Protein AF-0000000086679855 (afdb_homodimer)

pLDDT: mean 96.55, std 3.82, range [76.5, 98.94]

Nearest PDB structures (foldseek):
  2q1z-assembly2_D  TM=8.235E-01  e=5.868E-05  Cereibacter sphaeroides 2.4.1
  3o14-assembly2_B  TM=8.018E-01  e=1.604E-03  Marinobacter nauticus VT8
  2qdr-assembly1_A  TM=7.291E-01  e=5.009E-03  Nostoc punctiforme PCC 73102
  1tq5-assembly1_A  TM=7.153E-01  e=5.583E-03  Escherichia coli
  4oi1-assembly1_A  TM=5.815E-01  e=3.075E-03  Caenorhabditis elegans

Secondary structure (DSSP, 8-state):
--EEE-GGG--EEEETTEEEEE-SSGGGT-SSEEEEEEEE-TT------EEESS-EEEEEEES-EEETTEEE-TT-EEEEPTTS-B-EE--SSS-EEEEEEEETT--EEETTS-EEES-GGG-/--EEE-GGG--EEEETTEEEEE-SSGGGT-SSEEEEEEEE-TT------EEESS-EEEEEEES-EEETTEEE-TT-EEEEPTTS-B-EE--SSS-EEEEEEEETT--EEETTS-EEES-GGG-

Foldseek 3Di:
DAFDDDPVRFDWDDDVQKIKGADDAPVGGDQWKGKIKMKGAAFFDWDWKKFKQWKKKKAWQAAWKDWLRDIDGHGDMDIDGGPRITTMGHPHGGITMIMMMTTHQMWMATPVGDTPGDDPSRD/DAFDDDPVNFDWDDDVQKIKGADDAPVGGDQWKGKIKMKGAAFFDWDWKKFKQWKKKKAWQAAWKDWLRDIDGHGDMDIDGGPRITTMGGPHGGITMIMMMITHQMWMATPVGDTPGDDPSRD

InterPro domains:
  IPR011051 RmlC-like cupin domain superfamily [SSF51182] (4-107)
  IPR013096 Cupin 2, conserved barrel [PF07883] (42-100)
  IPR014710 RmlC-like jelly roll fold [G3DSA:2.60.120.10] (1-122)

Radius of gyration: 17.12 Å; Cα contacts (8 Å, |Δi|>4): 737; chains: 2; bounding box: 34×50×40 Å

Structure (mmCIF, N/CA/C/O backbone):
data_AF-0000000086679855-model_v1
#
loop_
_entity.id
_entity.type
_entity.pdbx_description
1 polymer 'Cupin type-2 domain-containing protein'
#
loop_
_atom_site.group_PDB
_atom_site.id
_atom_site.type_symbol
_atom_site.label_atom_id
_atom_site.label_alt_id
_atom_site.label_comp_id
_atom_site.label_asym_id
_atom_site.label_entity_id
_atom_site.label_seq_id
_atom_site.pdbx_PDB_ins_code
_atom_site.Cartn_x
_atom_site.Cartn_y
_atom_site.Cartn_z
_atom_site.occupancy
_atom_site.B_iso_or_equiv
_atom_site.auth_seq_id
_atom_site.auth_comp_id
_atom_site.auth_asym_id
_atom_site.auth_atom_id
_atom_site.pdbx_PDB_model_num
ATOM 1 N N . MET A 1 1 ? -2.322 17.172 -10.898 1 81.31 1 MET A N 1
ATOM 2 C CA . MET A 1 1 ? -3.584 17.234 -10.164 1 81.31 1 MET A CA 1
ATOM 3 C C . MET A 1 1 ? -3.809 15.961 -9.359 1 81.31 1 MET A C 1
ATOM 5 O O . MET A 1 1 ? -3.42 14.867 -9.789 1 81.31 1 MET A O 1
ATOM 9 N N . LYS A 1 2 ? -4.438 16.141 -8.195 1 94.25 2 LYS A N 1
ATOM 10 C CA . LYS A 1 2 ? -4.754 14.984 -7.352 1 94.25 2 LYS A CA 1
ATOM 11 C C . LYS A 1 2 ? -5.719 14.031 -8.055 1 94.25 2 LYS A C 1
ATOM 13 O O . LYS A 1 2 ? -6.539 14.461 -8.867 1 94.25 2 LYS A O 1
ATOM 18 N N . THR A 1 3 ? -5.602 12.836 -7.797 1 96.94 3 THR A N 1
ATOM 19 C CA . THR A 1 3 ? -6.535 11.828 -8.273 1 96.94 3 THR A CA 1
ATOM 20 C C . THR A 1 3 ? -7.199 11.102 -7.109 1 96.94 3 THR A C 1
ATOM 22 O O . THR A 1 3 ? -6.52 10.656 -6.18 1 96.94 3 THR A O 1
ATOM 25 N N . ILE A 1 4 ? -8.469 11.055 -7.066 1 98.25 4 ILE A N 1
ATOM 26 C CA . ILE A 1 4 ? -9.25 10.289 -6.094 1 98.25 4 ILE A CA 1
ATOM 27 C C . ILE A 1 4 ? -9.938 9.117 -6.789 1 98.25 4 ILE A C 1
ATOM 29 O O . ILE A 1 4 ? -10.641 9.305 -7.785 1 98.25 4 ILE A O 1
ATOM 33 N N . LEU A 1 5 ? -9.68 7.969 -6.352 1 98.31 5 LEU A N 1
ATOM 34 C CA . LEU A 1 5 ? -10.438 6.789 -6.758 1 98.31 5 LEU A CA 1
ATOM 35 C C . LEU A 1 5 ? -11.406 6.363 -5.66 1 98.31 5 LEU A C 1
ATOM 37 O O . LEU A 1 5 ? -10.992 5.898 -4.598 1 98.31 5 LEU A O 1
ATOM 41 N N . ARG A 1 6 ? -12.695 6.484 -5.914 1 98.5 6 ARG A N 1
ATOM 42 C CA . ARG A 1 6 ? -13.703 6.059 -4.945 1 98.5 6 ARG A CA 1
ATOM 43 C C . ARG A 1 6 ? -13.875 4.543 -4.965 1 98.5 6 ARG A C 1
ATOM 45 O O . ARG A 1 6 ? -13.82 3.916 -6.023 1 98.5 6 ARG A O 1
ATOM 52 N N . ALA A 1 7 ? -14.156 4.004 -3.826 1 98.19 7 ALA A N 1
ATOM 53 C CA . ALA A 1 7 ? -14.281 2.559 -3.656 1 98.19 7 ALA A CA 1
ATOM 54 C C . ALA A 1 7 ? -15.227 1.962 -4.691 1 98.19 7 ALA A C 1
ATOM 56 O O . ALA A 1 7 ? -14.93 0.93 -5.297 1 98.19 7 ALA A O 1
ATOM 57 N N . ALA A 1 8 ? -16.25 2.605 -4.945 1 97.81 8 ALA A N 1
ATOM 58 C CA . ALA A 1 8 ? -17.312 2.10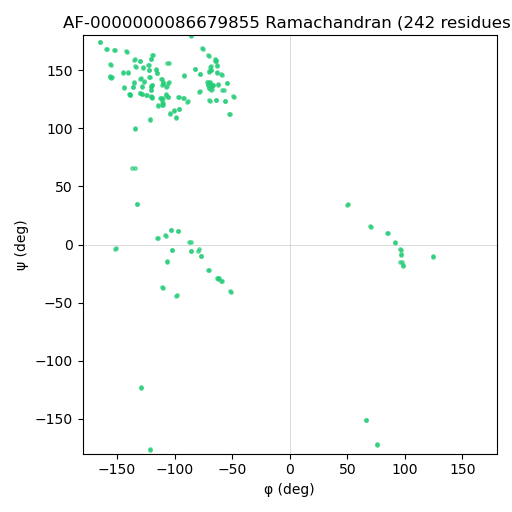4 -5.824 1 97.81 8 ALA A CA 1
ATOM 59 C C . ALA A 1 8 ? -16.844 2.078 -7.277 1 97.81 8 ALA A C 1
ATOM 61 O O . ALA A 1 8 ? -17.391 1.348 -8.102 1 97.81 8 ALA A O 1
ATOM 62 N N . ASP A 1 9 ? -15.805 2.879 -7.637 1 97.69 9 ASP A N 1
ATOM 63 C CA . ASP A 1 9 ? -15.359 3.039 -9.016 1 97.69 9 ASP A CA 1
ATOM 64 C C . ASP A 1 9 ? -14.094 2.221 -9.281 1 97.69 9 ASP A C 1
ATOM 66 O O . ASP A 1 9 ? -13.602 2.186 -10.414 1 97.69 9 ASP A O 1
ATOM 70 N N . ALA A 1 10 ? -13.57 1.603 -8.211 1 97.75 10 ALA A N 1
ATOM 71 C CA . ALA A 1 10 ? -12.344 0.831 -8.383 1 97.75 10 ALA A CA 1
ATOM 72 C C . ALA A 1 10 ? -12.562 -0.356 -9.312 1 97.75 10 ALA A C 1
ATOM 74 O O . ALA A 1 10 ? -13.445 -1.187 -9.07 1 97.75 10 ALA A O 1
ATOM 75 N N . PRO A 1 11 ? -11.781 -0.438 -10.359 1 98.5 11 PRO A N 1
ATOM 76 C CA . PRO A 1 11 ? -11.969 -1.567 -11.273 1 98.5 11 PRO A CA 1
ATOM 77 C C . PRO A 1 11 ? -11.578 -2.904 -10.648 1 98.5 11 PRO A C 1
ATOM 79 O O . PRO A 1 11 ? -10.664 -2.963 -9.828 1 98.5 11 PRO A O 1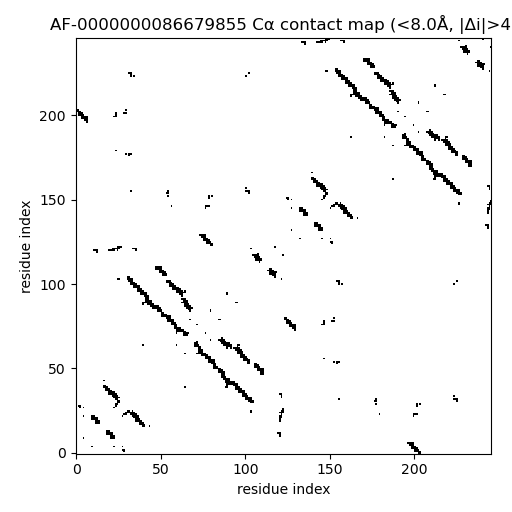
ATOM 82 N N . ARG A 1 12 ? -12.281 -3.963 -11.117 1 98.5 12 ARG A N 1
ATOM 83 C CA . ARG A 1 12 ? -12.031 -5.309 -10.617 1 98.5 12 ARG A CA 1
ATOM 84 C C . ARG A 1 12 ? -11.602 -6.242 -11.742 1 98.5 12 ARG A C 1
ATOM 86 O O . ARG A 1 12 ? -12.164 -6.195 -12.836 1 98.5 12 ARG A O 1
ATOM 93 N N . PHE A 1 13 ? -10.586 -6.965 -11.477 1 97.88 13 PHE A N 1
ATOM 94 C CA . PHE A 1 13 ? -10.07 -8 -12.359 1 97.88 13 PHE A CA 1
ATOM 95 C C . PHE A 1 13 ? -10.047 -9.352 -11.656 1 97.88 13 PHE A C 1
ATOM 97 O O . PHE A 1 13 ? -9.781 -9.43 -10.461 1 97.88 13 PHE A O 1
ATOM 104 N N . GLU A 1 14 ? -10.336 -10.398 -12.461 1 96.44 14 GLU A N 1
ATOM 105 C CA . GLU A 1 14 ? -10.461 -11.688 -11.781 1 96.44 14 GLU A CA 1
ATOM 106 C C . GLU A 1 14 ? -9.75 -12.789 -12.562 1 96.44 14 GLU A C 1
ATOM 108 O O . GLU A 1 14 ? -9.797 -12.828 -13.789 1 96.44 14 GLU A O 1
ATOM 113 N N . ILE A 1 15 ? -9.039 -13.586 -11.883 1 93.31 15 ILE A N 1
ATOM 114 C CA . ILE A 1 15 ? -8.633 -14.922 -12.312 1 93.31 15 ILE A CA 1
ATOM 115 C C . ILE A 1 15 ? -9.18 -15.969 -11.344 1 93.31 15 ILE A C 1
ATOM 117 O O . ILE A 1 15 ? -9.695 -15.625 -10.273 1 93.31 15 ILE A O 1
ATOM 121 N N . PRO A 1 16 ? -9.219 -17.172 -11.68 1 94.31 16 PRO A N 1
ATOM 122 C CA . PRO A 1 16 ? -9.781 -18.156 -10.758 1 94.31 16 PRO A CA 1
ATOM 123 C C . PRO A 1 16 ? -9.156 -18.094 -9.359 1 94.31 16 PRO A C 1
ATOM 125 O O . PRO A 1 16 ? -7.941 -18.234 -9.219 1 94.31 16 PRO A O 1
ATOM 128 N N . GLY A 1 17 ? -9.914 -17.688 -8.383 1 96.88 17 GLY A N 1
ATOM 129 C CA . GLY A 1 17 ? -9.539 -17.75 -6.98 1 96.88 17 GLY A CA 1
ATOM 130 C C . GLY A 1 17 ? -8.977 -16.453 -6.449 1 96.88 17 GLY A C 1
ATOM 131 O O . GLY A 1 17 ? -8.711 -16.328 -5.25 1 96.88 17 GLY A O 1
ATOM 132 N N . VAL A 1 18 ? -8.758 -15.516 -7.391 1 97.69 18 VAL A N 1
ATOM 133 C CA . VAL A 1 18 ? -8.172 -14.258 -6.938 1 97.69 18 VAL A CA 1
ATOM 134 C C . VAL A 1 18 ? -8.859 -13.086 -7.641 1 97.69 18 VAL A C 1
ATOM 136 O O . VAL A 1 18 ? -9.031 -13.094 -8.859 1 97.69 18 VAL A O 1
ATOM 139 N N . THR A 1 19 ? -9.273 -12.164 -6.891 1 98.38 19 THR A N 1
ATOM 140 C CA . THR A 1 19 ? -9.781 -10.891 -7.395 1 98.38 19 THR A CA 1
ATOM 141 C C . THR A 1 19 ? -8.773 -9.773 -7.129 1 98.38 19 THR A C 1
ATOM 143 O O . THR A 1 19 ? -8.211 -9.68 -6.039 1 98.38 19 THR A O 1
ATOM 146 N N . PHE A 1 20 ? -8.555 -8.906 -8.172 1 98.38 20 PHE A N 1
ATOM 147 C CA . PHE A 1 20 ? -7.715 -7.719 -8.07 1 98.38 20 PHE A CA 1
ATOM 148 C C . PHE A 1 20 ? -8.555 -6.453 -8.125 1 98.38 20 PHE A C 1
ATOM 150 O O . PHE A 1 20 ? -9.32 -6.25 -9.07 1 98.38 20 PHE A O 1
ATOM 157 N N . ILE A 1 21 ? -8.469 -5.684 -7.078 1 98.75 21 ILE A N 1
ATOM 158 C CA . ILE A 1 21 ? -9.094 -4.367 -7.07 1 98.75 21 ILE A CA 1
ATOM 159 C C . ILE A 1 21 ? -8.055 -3.297 -7.387 1 98.75 21 ILE A C 1
ATOM 161 O O . ILE A 1 21 ? -7.176 -3.018 -6.566 1 98.75 21 ILE A O 1
ATOM 165 N N . GLY A 1 22 ? -8.156 -2.697 -8.578 1 98.62 22 GLY A N 1
ATOM 166 C CA . GLY A 1 22 ? -7.188 -1.707 -9.016 1 98.62 22 GLY A CA 1
ATOM 167 C C . GLY A 1 22 ? -7.262 -0.408 -8.242 1 98.62 22 GLY A C 1
ATOM 168 O O . GLY A 1 22 ? -8.352 0.082 -7.945 1 98.62 22 GLY A O 1
ATOM 169 N N . MET A 1 23 ? -6.105 0.137 -7.941 1 98.62 23 MET A N 1
ATOM 170 C CA . MET A 1 23 ? -5.98 1.407 -7.234 1 98.62 23 MET A CA 1
ATOM 171 C C . MET A 1 23 ? -5.031 2.35 -7.969 1 98.62 23 MET A C 1
ATOM 173 O O . MET A 1 23 ? -5.234 2.643 -9.148 1 98.62 23 MET A O 1
ATOM 177 N N . ALA A 1 24 ? -3.969 2.848 -7.328 1 98.69 24 ALA A N 1
ATOM 178 C CA . ALA A 1 24 ? -3.068 3.789 -7.992 1 98.69 24 ALA A CA 1
ATOM 179 C C . ALA A 1 24 ? -2.26 3.098 -9.086 1 98.69 24 ALA A C 1
ATOM 181 O O . ALA A 1 24 ? -1.708 2.016 -8.867 1 98.69 24 ALA A O 1
ATOM 182 N N . SER A 1 25 ? -2.15 3.662 -10.203 1 98.56 25 SER A N 1
ATOM 183 C CA . SER A 1 25 ? -1.424 3.219 -11.383 1 98.56 25 SER A CA 1
ATOM 184 C C . SER A 1 25 ? -1.243 4.359 -12.383 1 98.56 25 SER A C 1
ATOM 186 O O . SER A 1 25 ? -1.756 5.461 -12.172 1 98.56 25 SER A O 1
ATOM 188 N N . PRO A 1 26 ? -0.493 4.129 -13.461 1 97.75 26 PRO A N 1
ATOM 189 C CA . PRO A 1 26 ? -0.315 5.203 -14.438 1 97.75 26 PRO A CA 1
ATOM 190 C C . PRO A 1 26 ? -1.637 5.688 -15.031 1 97.75 26 PRO A C 1
ATOM 192 O O . PRO A 1 26 ? -1.807 6.887 -15.273 1 97.75 26 PRO A O 1
ATOM 195 N N . SER A 1 27 ? -2.648 4.832 -15.164 1 97.38 27 SER A N 1
ATOM 196 C CA . SER A 1 27 ? -3.941 5.254 -15.688 1 97.38 27 SER A CA 1
ATOM 197 C C . SER A 1 27 ? -4.828 5.824 -14.586 1 97.38 27 SER A C 1
ATOM 199 O O . SER A 1 27 ? -5.906 6.352 -14.859 1 97.38 27 SER A O 1
ATOM 201 N N . ARG A 1 28 ? -4.332 5.734 -13.336 1 97.69 28 ARG A N 1
ATOM 202 C CA . ARG A 1 28 ? -5.156 6.156 -12.211 1 97.69 28 ARG A CA 1
ATOM 203 C C . ARG A 1 28 ? -4.367 7.059 -11.266 1 97.69 28 ARG A C 1
ATOM 205 O O . ARG A 1 28 ? -4.391 6.863 -10.047 1 97.69 28 ARG A O 1
ATOM 212 N N . GLY A 1 29 ? -3.447 7.895 -11.812 1 97.62 29 GLY A N 1
ATOM 213 C CA . GLY A 1 29 ? -3.076 9.078 -11.055 1 97.62 29 GLY A CA 1
ATOM 214 C C . GLY A 1 29 ? -1.583 9.188 -10.812 1 97.62 29 GLY A C 1
ATOM 215 O O . GLY A 1 29 ? -1.1 10.219 -10.344 1 97.62 29 GLY A O 1
ATOM 216 N N . THR A 1 30 ? -0.797 8.078 -11.141 1 98.38 30 THR A N 1
ATOM 217 C CA . THR A 1 30 ? 0.628 8.195 -10.852 1 98.38 30 THR A CA 1
ATOM 218 C C . THR A 1 30 ? 1.438 7.254 -11.742 1 98.38 30 THR A C 1
ATOM 220 O O . THR A 1 30 ? 1.046 6.109 -11.961 1 98.38 30 THR A O 1
ATOM 223 N N . GLU A 1 31 ? 2.602 7.715 -12.125 1 97.88 31 GLU A N 1
ATOM 224 C CA . GLU A 1 31 ? 3.531 6.898 -12.906 1 97.88 31 GLU A CA 1
ATOM 225 C C . GLU A 1 31 ? 4.668 6.375 -12.031 1 97.88 31 GLU A C 1
ATOM 227 O O . GLU A 1 31 ? 5.68 5.891 -12.547 1 97.88 31 GLU A O 1
ATOM 232 N N . GLN A 1 32 ? 4.535 6.488 -10.742 1 98.62 32 GLN A N 1
ATOM 233 C CA . GLN A 1 32 ? 5.695 6.199 -9.906 1 98.62 32 GLN A CA 1
ATOM 234 C C . GLN A 1 32 ? 5.488 4.91 -9.117 1 98.62 32 GLN A C 1
ATOM 236 O O . GLN A 1 32 ? 6.43 4.137 -8.922 1 98.62 32 GLN A O 1
ATOM 241 N N . VAL A 1 33 ? 4.25 4.676 -8.664 1 98.62 33 VAL A N 1
ATOM 242 C CA . VAL A 1 33 ? 3.969 3.52 -7.816 1 98.62 33 VAL A CA 1
ATOM 243 C C . VAL A 1 33 ? 2.59 2.957 -8.156 1 98.62 33 VAL A C 1
ATOM 245 O O . VAL A 1 33 ? 1.647 3.713 -8.406 1 98.62 33 VAL A O 1
ATOM 248 N N . CYS A 1 34 ? 2.463 1.685 -8.281 1 98.75 34 CYS A N 1
ATOM 249 C CA . CYS A 1 34 ? 1.186 1.004 -8.461 1 98.75 34 CYS A CA 1
ATOM 250 C C . CYS A 1 34 ? 0.752 0.307 -7.176 1 98.75 34 CYS A C 1
ATOM 252 O O . CYS A 1 34 ? 1.576 -0.288 -6.48 1 98.75 34 CYS A O 1
ATOM 254 N N . THR A 1 35 ? -0.522 0.377 -6.879 1 98.94 35 THR A N 1
ATOM 255 C CA . THR A 1 35 ? -1.113 -0.352 -5.762 1 98.94 35 THR A CA 1
ATOM 256 C C . THR A 1 35 ? -2.418 -1.022 -6.184 1 98.94 35 THR A C 1
ATOM 258 O O . THR A 1 35 ? -3.072 -0.58 -7.129 1 98.94 35 THR A O 1
ATOM 261 N N . TRP A 1 36 ? -2.74 -2.066 -5.512 1 98.88 36 TRP A N 1
ATOM 262 C CA . TRP A 1 36 ? -4.027 -2.74 -5.645 1 98.88 36 TRP A CA 1
ATOM 263 C C . TRP A 1 36 ? -4.32 -3.604 -4.422 1 98.88 36 TRP A C 1
ATOM 265 O O . TRP A 1 36 ? -3.457 -3.777 -3.559 1 98.88 36 TRP A O 1
ATOM 275 N N . LYS A 1 37 ? -5.52 -4.047 -4.344 1 98.88 37 LYS A N 1
ATOM 276 C CA . LYS A 1 37 ? -5.922 -5.023 -3.334 1 98.88 37 LYS A CA 1
ATOM 277 C C . LYS A 1 37 ? -6.227 -6.379 -3.969 1 98.88 37 LYS A C 1
ATOM 279 O O . LYS A 1 37 ? -6.84 -6.445 -5.035 1 98.88 37 LYS A O 1
ATOM 284 N N . ILE A 1 38 ? -5.805 -7.418 -3.33 1 98.69 38 ILE A N 1
ATOM 285 C CA . ILE A 1 38 ? -6.219 -8.742 -3.775 1 98.69 38 ILE A CA 1
ATOM 286 C C . ILE A 1 38 ? -7.16 -9.367 -2.744 1 98.69 38 ILE A C 1
ATOM 288 O O . ILE A 1 38 ? -7.004 -9.141 -1.541 1 98.69 38 ILE A O 1
ATOM 292 N N . VAL A 1 39 ? -8.086 -10.031 -3.18 1 98.81 39 VAL A N 1
ATOM 293 C CA . VAL A 1 39 ? -8.945 -10.938 -2.416 1 98.81 39 VAL A CA 1
ATOM 294 C C . VAL A 1 39 ? -8.727 -12.375 -2.885 1 98.81 39 VAL A C 1
ATOM 296 O O . VAL A 1 39 ? -8.938 -12.688 -4.059 1 98.81 39 VAL A O 1
ATOM 299 N N . VAL A 1 40 ? -8.305 -13.195 -1.979 1 98.69 40 VAL A N 1
ATOM 300 C CA . VAL A 1 40 ? -7.961 -14.578 -2.301 1 98.69 40 VAL A CA 1
ATOM 301 C C . VAL A 1 40 ? -8.977 -15.523 -1.667 1 98.69 40 VAL A C 1
ATOM 303 O O . VAL A 1 40 ? -9.172 -15.508 -0.449 1 98.69 40 VAL A O 1
ATOM 306 N N . ASP A 1 41 ? -9.602 -16.391 -2.436 1 98.69 41 ASP A N 1
ATOM 307 C CA . ASP A 1 41 ? -10.633 -17.297 -1.959 1 98.69 41 ASP A CA 1
ATOM 308 C C . ASP A 1 41 ? -10.078 -18.266 -0.918 1 98.69 41 ASP A C 1
ATOM 310 O O . ASP A 1 41 ? -8.891 -18.609 -0.947 1 98.69 41 ASP A O 1
ATOM 314 N N . ALA A 1 42 ? -10.977 -18.719 -0.098 1 98.62 42 ALA A N 1
ATOM 315 C CA . ALA A 1 42 ? -10.609 -19.75 0.862 1 98.62 42 ALA A CA 1
ATOM 316 C C . ALA A 1 42 ? -10.078 -21 0.152 1 98.62 42 ALA A C 1
ATOM 318 O O . ALA A 1 42 ? -10.602 -21.391 -0.892 1 98.62 42 ALA A O 1
ATOM 319 N N . ASN A 1 43 ? -8.953 -21.5 0.666 1 98.12 43 ASN A N 1
ATOM 320 C CA . ASN A 1 43 ? -8.375 -22.766 0.225 1 98.12 43 ASN A CA 1
ATOM 321 C C . ASN A 1 43 ? -7.805 -22.656 -1.186 1 98.12 43 ASN A C 1
ATOM 323 O O . ASN A 1 43 ? -7.625 -23.672 -1.865 1 98.12 43 ASN A O 1
ATOM 327 N N . HIS A 1 44 ? -7.637 -21.438 -1.616 1 97.81 44 HIS A N 1
ATOM 328 C CA . HIS A 1 44 ? -7.031 -21.25 -2.93 1 97.81 44 HIS A CA 1
ATOM 329 C C . HIS A 1 44 ? -5.609 -21.797 -2.965 1 97.81 44 HIS A C 1
ATOM 331 O O . HIS A 1 44 ? -4.832 -21.578 -2.031 1 97.81 44 HIS A O 1
ATOM 337 N N . GLN A 1 45 ? -5.242 -22.469 -4.051 1 94.81 45 GLN A N 1
ATOM 338 C CA . GLN A 1 45 ? -3.895 -22.969 -4.273 1 94.81 45 GLN A CA 1
ATOM 339 C C . GLN A 1 45 ? -3.164 -22.156 -5.328 1 94.81 45 GLN A C 1
ATOM 341 O O . GLN A 1 45 ? -3.795 -21.547 -6.203 1 94.81 45 GLN A O 1
ATOM 346 N N . SER A 1 46 ? -1.836 -22.25 -5.168 1 84.12 46 SER A N 1
ATOM 347 C CA . SER A 1 46 ? -1.002 -21.484 -6.086 1 84.12 46 SER A CA 1
ATOM 348 C C . SER A 1 46 ? -1.027 -22.078 -7.488 1 84.12 46 SER A C 1
ATOM 350 O O . SER A 1 46 ? -1.092 -23.297 -7.652 1 84.12 46 SER A O 1
ATOM 352 N N . GLY A 1 47 ? -1.073 -21.266 -8.516 1 77.88 47 GLY A N 1
ATOM 353 C CA . GLY A 1 47 ? -1.086 -21.844 -9.852 1 77.88 47 GLY A CA 1
ATOM 354 C C . GLY A 1 47 ? -0.462 -20.953 -10.898 1 77.88 47 GLY A C 1
ATOM 355 O O . GLY A 1 47 ? -0.294 -21.359 -12.055 1 77.88 47 GLY A O 1
ATOM 356 N N . ALA A 1 48 ? -0.04 -19.781 -10.523 1 83.12 48 ALA A N 1
ATOM 357 C CA . ALA A 1 48 ? 0.464 -18.844 -11.516 1 83.12 48 ALA A CA 1
ATOM 358 C C . ALA A 1 48 ? 1.739 -18.156 -11.023 1 83.12 48 ALA A C 1
ATOM 360 O O . ALA A 1 48 ? 1.805 -16.938 -10.953 1 83.12 48 ALA A O 1
ATOM 361 N N . ALA A 1 49 ? 2.758 -19.078 -10.891 1 91.75 49 ALA A N 1
ATOM 362 C CA . ALA A 1 49 ? 4.031 -18.531 -10.43 1 91.75 49 ALA A CA 1
ATOM 363 C C . ALA A 1 49 ? 4.641 -17.609 -11.484 1 91.75 49 ALA A C 1
ATOM 365 O O . ALA A 1 49 ? 4.578 -17.906 -12.68 1 91.75 49 ALA A O 1
ATOM 366 N N . HIS A 1 50 ? 5.172 -16.484 -11.102 1 96 50 HIS A N 1
ATOM 367 C CA . HIS A 1 50 ? 5.785 -15.5 -11.984 1 96 50 HIS A CA 1
ATOM 368 C C . HIS A 1 50 ? 6.852 -14.695 -11.258 1 96 50 HIS A C 1
ATOM 370 O O . HIS A 1 50 ? 7.008 -14.82 -10.039 1 96 50 HIS A O 1
ATOM 376 N N . THR A 1 51 ? 7.602 -13.992 -12.016 1 96.44 51 THR A N 1
ATOM 377 C CA . THR A 1 51 ? 8.578 -13.07 -11.461 1 96.44 51 THR A CA 1
ATOM 378 C C . THR A 1 51 ? 8.336 -11.648 -11.977 1 96.44 51 THR A C 1
ATOM 380 O O . THR A 1 51 ? 7.699 -11.469 -13.016 1 96.44 51 THR A O 1
ATOM 383 N N . LEU A 1 52 ? 8.742 -10.719 -11.242 1 97.38 52 LEU A N 1
ATOM 384 C CA . LEU A 1 52 ? 8.695 -9.312 -11.625 1 97.38 52 LEU A CA 1
ATOM 385 C C . LEU A 1 52 ? 10.102 -8.703 -11.633 1 97.38 52 LEU A C 1
ATOM 387 O O . LEU A 1 52 ? 10.992 -9.195 -10.945 1 97.38 52 LEU A O 1
ATOM 391 N N . ASP A 1 53 ? 10.281 -7.617 -12.328 1 97.5 53 ASP A N 1
ATOM 392 C CA . ASP A 1 53 ? 11.602 -7 -12.422 1 97.5 53 ASP A CA 1
ATOM 393 C C . ASP A 1 53 ? 11.75 -5.867 -11.414 1 97.5 53 ASP A C 1
ATOM 395 O O . ASP A 1 53 ? 12.688 -5.074 -11.492 1 97.5 53 ASP A O 1
ATOM 399 N N . ARG A 1 54 ? 10.836 -5.75 -10.492 1 98.19 54 ARG A N 1
ATOM 400 C CA . ARG A 1 54 ? 10.867 -4.824 -9.359 1 98.19 54 ARG A CA 1
ATOM 401 C C . ARG A 1 54 ? 10.484 -5.527 -8.07 1 98.19 54 ARG A C 1
ATOM 403 O O . ARG A 1 54 ? 9.867 -6.594 -8.094 1 98.19 54 ARG A O 1
ATOM 410 N N . ASP A 1 55 ? 10.883 -4.926 -6.977 1 98.69 55 ASP A N 1
ATOM 411 C CA . ASP A 1 55 ? 10.438 -5.434 -5.688 1 98.69 55 ASP A CA 1
ATOM 412 C C . ASP A 1 55 ? 8.93 -5.238 -5.512 1 98.69 55 ASP A C 1
ATOM 414 O O . ASP A 1 55 ? 8.398 -4.176 -5.832 1 98.69 55 ASP A O 1
ATOM 418 N N . GLU A 1 56 ? 8.273 -6.207 -5.004 1 98.69 56 GLU A N 1
ATOM 419 C CA . GLU A 1 56 ? 6.844 -6.117 -4.715 1 98.69 56 GLU A CA 1
ATOM 420 C C . GLU A 1 56 ? 6.566 -6.324 -3.23 1 98.69 56 GLU A C 1
ATOM 422 O O . GLU A 1 56 ? 7.145 -7.215 -2.604 1 98.69 56 GLU A O 1
ATOM 427 N N . VAL A 1 57 ? 5.715 -5.566 -2.65 1 98.94 57 VAL A N 1
ATOM 428 C CA . VAL A 1 57 ? 5.391 -5.602 -1.228 1 98.94 57 VAL A CA 1
ATOM 429 C C . VAL A 1 57 ? 3.959 -6.102 -1.038 1 98.94 57 VAL A C 1
ATOM 431 O O . VAL A 1 57 ? 3.025 -5.578 -1.649 1 98.94 57 VAL A O 1
ATOM 434 N N . PHE A 1 58 ? 3.742 -7.105 -0.255 1 98.94 58 PHE A N 1
ATOM 435 C CA . PHE A 1 58 ? 2.441 -7.609 0.165 1 98.94 58 PHE A CA 1
ATOM 436 C C . PHE A 1 58 ? 2.152 -7.23 1.611 1 98.94 58 PHE A C 1
ATOM 438 O O . PHE A 1 58 ? 2.959 -7.5 2.504 1 98.94 58 PHE A O 1
ATOM 445 N N . MET A 1 59 ? 1.028 -6.605 1.909 1 98.94 59 MET A N 1
ATOM 446 C CA . MET A 1 59 ? 0.58 -6.199 3.238 1 98.94 59 MET A CA 1
ATOM 447 C C . MET A 1 59 ? -0.761 -6.844 3.578 1 98.94 59 MET A C 1
ATOM 449 O O . MET A 1 59 ? -1.797 -6.453 3.039 1 98.94 59 MET A O 1
ATOM 453 N N . VAL A 1 60 ? -0.784 -7.785 4.449 1 98.94 60 VAL A N 1
ATOM 454 C CA . VAL A 1 60 ? -1.972 -8.602 4.68 1 98.94 60 VAL A CA 1
ATOM 455 C C . VAL A 1 60 ? -2.969 -7.832 5.543 1 98.94 60 VAL A C 1
ATOM 457 O O . VAL A 1 60 ? -2.6 -7.262 6.574 1 98.94 60 VAL A O 1
ATOM 460 N N . LEU A 1 61 ? -4.176 -7.812 5.117 1 98.81 61 LEU A N 1
ATOM 461 C CA . LEU A 1 61 ? -5.242 -7.109 5.824 1 98.81 61 LEU A CA 1
ATOM 462 C C . LEU A 1 61 ? -6.051 -8.078 6.684 1 98.81 61 LEU A C 1
ATOM 464 O O . LEU A 1 61 ? -6.406 -7.758 7.82 1 98.81 61 LEU A O 1
ATOM 468 N N . SER A 1 62 ? -6.352 -9.188 6.129 1 98.75 62 SER A N 1
ATOM 469 C CA . SER A 1 62 ? -7.176 -10.18 6.809 1 98.75 62 SER A CA 1
ATOM 470 C C . SER A 1 62 ? -6.918 -11.586 6.262 1 98.75 62 SER A C 1
ATOM 472 O O . SER A 1 62 ? -6.473 -11.742 5.125 1 98.75 62 SER A O 1
ATOM 474 N N . GLY A 1 63 ? -7.188 -12.625 7.086 1 98.69 63 GLY A N 1
ATOM 475 C CA . GLY A 1 63 ? -7.059 -14.016 6.672 1 98.69 63 GLY A CA 1
ATOM 476 C C . GLY A 1 63 ? -5.617 -14.484 6.609 1 98.69 63 GLY A C 1
ATOM 477 O O . GLY A 1 63 ? -4.719 -13.836 7.148 1 98.69 63 GLY A O 1
ATOM 478 N N . SER A 1 64 ? -5.5 -15.68 6.078 1 98.56 64 SER A N 1
ATOM 479 C CA . SER A 1 64 ? -4.191 -16.297 5.887 1 98.56 64 SER A CA 1
ATOM 480 C C . SER A 1 64 ? -3.801 -16.312 4.41 1 98.56 64 SER A C 1
ATOM 482 O O . SER A 1 64 ? -4.582 -16.75 3.562 1 98.56 64 SER A O 1
ATOM 484 N N . ILE A 1 65 ? -2.615 -15.836 4.137 1 98.44 65 ILE A N 1
ATOM 485 C CA . ILE A 1 65 ? -2.18 -15.781 2.744 1 98.44 65 ILE A CA 1
ATOM 486 C C . ILE A 1 65 ? -0.81 -16.438 2.607 1 98.44 65 ILE A C 1
ATOM 488 O O . ILE A 1 65 ? 0.103 -16.156 3.385 1 98.44 65 ILE A O 1
ATOM 492 N N . GLY A 1 66 ? -0.692 -17.328 1.685 1 98 66 GLY A N 1
ATOM 493 C CA . GLY A 1 66 ? 0.604 -17.828 1.255 1 98 66 GLY A CA 1
ATOM 494 C C . GLY A 1 66 ? 1.18 -17.047 0.078 1 98 66 GLY A C 1
ATOM 495 O O . GLY A 1 66 ? 0.513 -16.891 -0.945 1 98 66 GLY A O 1
ATOM 496 N N . VAL A 1 67 ? 2.402 -16.562 0.24 1 97.56 67 VAL A N 1
ATOM 497 C CA . VAL A 1 67 ? 3.098 -15.891 -0.849 1 97.56 67 VAL A CA 1
ATOM 498 C C . VAL A 1 67 ? 4.566 -16.312 -0.862 1 97.56 67 VAL A C 1
ATOM 500 O O . VAL A 1 67 ? 5.258 -16.203 0.155 1 97.56 67 VAL A O 1
ATOM 503 N N . ALA A 1 68 ? 5.07 -16.734 -2.006 1 95.06 68 ALA A N 1
ATOM 504 C CA . ALA A 1 68 ? 6.477 -17.078 -2.203 1 95.06 68 ALA A CA 1
ATOM 505 C C . ALA A 1 68 ? 6.969 -18.031 -1.119 1 95.06 68 ALA A C 1
ATOM 507 O O . ALA A 1 68 ? 8.055 -17.844 -0.566 1 95.06 68 ALA A O 1
ATOM 508 N N . GLY A 1 69 ? 6.078 -18.891 -0.688 1 93.56 69 GLY A N 1
ATOM 509 C CA . GLY A 1 69 ? 6.449 -19.953 0.238 1 93.56 69 GLY A CA 1
ATOM 510 C C . GLY A 1 69 ? 6.273 -19.562 1.693 1 93.56 69 GLY A C 1
ATOM 511 O O . GLY A 1 69 ? 6.621 -20.328 2.594 1 93.56 69 GLY A O 1
ATOM 512 N N . GLU A 1 70 ? 5.797 -18.391 2.002 1 97 70 GLU A N 1
ATOM 513 C CA . GLU A 1 70 ? 5.602 -17.891 3.359 1 97 70 GLU A CA 1
ATOM 514 C C . GLU A 1 70 ? 4.117 -17.781 3.697 1 97 70 GLU A C 1
ATOM 516 O O . GLU A 1 70 ? 3.324 -17.328 2.867 1 97 70 GLU A O 1
ATOM 521 N N . VAL A 1 71 ? 3.719 -18.156 4.863 1 98.12 71 VAL A N 1
ATOM 522 C CA . VAL A 1 71 ? 2.354 -17.938 5.336 1 98.12 71 VAL A CA 1
ATOM 523 C C . VAL A 1 71 ? 2.291 -16.688 6.195 1 98.12 71 VAL A C 1
ATOM 525 O O . VAL A 1 71 ? 3.059 -16.531 7.148 1 98.12 71 VAL A O 1
ATOM 528 N N . LEU A 1 72 ? 1.405 -15.836 5.844 1 98.5 72 LEU A N 1
ATOM 529 C CA . LEU A 1 72 ? 1.277 -14.531 6.484 1 98.5 72 LEU A CA 1
ATOM 530 C C . LEU A 1 72 ? -0.124 -14.344 7.055 1 98.5 72 LEU A C 1
ATOM 532 O O . LEU A 1 72 ? -1.091 -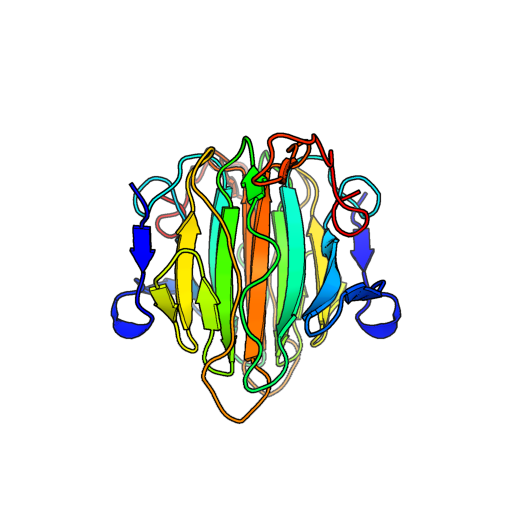14.906 6.539 1 98.5 72 LEU A O 1
ATOM 536 N N . GLY A 1 73 ? -0.241 -13.555 8.133 1 98.69 73 GLY A N 1
ATOM 537 C CA . GLY A 1 73 ? -1.515 -13.164 8.711 1 98.69 73 GLY A CA 1
ATOM 538 C C . GLY A 1 73 ? -1.717 -11.656 8.75 1 98.69 73 GLY A C 1
ATOM 539 O O . GLY A 1 73 ? -0.878 -10.898 8.25 1 98.69 73 GLY A O 1
ATOM 540 N N . PRO A 1 74 ? -2.822 -11.266 9.344 1 98.75 74 PRO A N 1
ATOM 541 C CA . PRO A 1 74 ? -3.146 -9.836 9.359 1 98.75 74 PRO A CA 1
ATOM 542 C C . PRO A 1 74 ? -2.037 -8.984 9.969 1 98.75 74 PRO A C 1
ATOM 544 O O . PRO A 1 74 ? -1.573 -9.273 11.078 1 98.75 74 PRO A O 1
ATOM 547 N N . GLY A 1 75 ? -1.562 -8.016 9.203 1 98.62 75 GLY A N 1
ATOM 548 C CA . GLY A 1 75 ? -0.532 -7.105 9.68 1 98.62 75 GLY A CA 1
ATOM 549 C C . GLY A 1 75 ? 0.863 -7.496 9.227 1 98.62 75 GLY A C 1
ATOM 550 O O . GLY A 1 75 ? 1.789 -6.684 9.289 1 98.62 75 GLY A O 1
ATOM 551 N N . ASP A 1 76 ? 1.038 -8.719 8.797 1 98.88 76 ASP A N 1
ATOM 552 C CA . ASP A 1 76 ? 2.33 -9.141 8.266 1 98.88 76 ASP A CA 1
ATOM 553 C C . ASP A 1 76 ? 2.605 -8.484 6.914 1 98.88 76 ASP A C 1
ATOM 555 O O . ASP A 1 76 ? 1.675 -8.188 6.16 1 98.88 76 ASP A O 1
ATOM 559 N N . VAL A 1 77 ? 3.879 -8.258 6.66 1 98.88 77 VAL A N 1
ATOM 560 C CA . VAL A 1 77 ? 4.34 -7.668 5.406 1 98.88 77 VAL A CA 1
ATOM 561 C C . VAL A 1 77 ? 5.438 -8.539 4.801 1 98.88 77 VAL A C 1
ATOM 563 O O . VAL A 1 77 ? 6.324 -9.016 5.512 1 98.88 77 VAL A O 1
ATOM 566 N N . LEU A 1 78 ? 5.375 -8.758 3.521 1 98.88 78 LEU A N 1
ATOM 567 C CA . LEU A 1 78 ? 6.402 -9.484 2.787 1 98.88 78 LEU A CA 1
ATOM 568 C C . LEU A 1 78 ? 6.938 -8.648 1.628 1 98.88 78 LEU A C 1
ATOM 570 O O . LEU A 1 78 ? 6.156 -8.109 0.838 1 98.88 78 LEU A O 1
ATOM 574 N N . VAL A 1 79 ? 8.219 -8.508 1.542 1 98.81 79 VAL A N 1
ATOM 575 C CA . VAL A 1 79 ? 8.891 -7.953 0.367 1 98.81 79 VAL A CA 1
ATOM 576 C C . VAL A 1 79 ? 9.461 -9.086 -0.484 1 98.81 79 VAL A C 1
ATOM 578 O O . VAL A 1 79 ? 10.312 -9.844 -0.022 1 98.81 79 VAL A O 1
ATOM 581 N N . VAL A 1 80 ? 8.945 -9.203 -1.655 1 98.5 80 VAL A N 1
ATOM 582 C CA . VAL A 1 80 ? 9.492 -10.148 -2.625 1 98.5 80 VAL A CA 1
ATOM 583 C C . VAL A 1 80 ? 10.453 -9.414 -3.566 1 98.5 80 VAL A C 1
ATOM 585 O O . VAL A 1 80 ? 10.031 -8.57 -4.355 1 98.5 80 VAL A O 1
ATOM 588 N N . PRO A 1 81 ? 11.695 -9.758 -3.561 1 98.06 81 PRO A N 1
ATOM 589 C CA . PRO A 1 81 ? 12.672 -9.055 -4.398 1 98.06 81 PRO A CA 1
ATOM 590 C C . PRO A 1 81 ? 12.461 -9.312 -5.887 1 98.06 81 PRO A C 1
ATOM 592 O O . PRO A 1 81 ? 11.961 -10.367 -6.273 1 98.06 81 PRO A O 1
ATOM 595 N N . ALA A 1 82 ? 12.922 -8.281 -6.66 1 98 82 ALA A N 1
ATOM 596 C CA . ALA A 1 82 ? 12.93 -8.445 -8.109 1 98 82 ALA A CA 1
ATOM 597 C C . ALA A 1 82 ? 13.57 -9.773 -8.508 1 98 82 ALA A C 1
ATOM 599 O O . ALA A 1 82 ? 14.633 -10.133 -7.984 1 98 82 ALA A O 1
ATOM 600 N N . GLY A 1 83 ? 12.844 -10.508 -9.312 1 96.31 83 GLY A N 1
ATOM 601 C CA . GLY A 1 83 ? 13.406 -11.742 -9.836 1 96.31 83 GLY A CA 1
ATOM 602 C C . GLY A 1 83 ? 13.008 -12.969 -9.039 1 96.31 83 GLY A C 1
ATOM 603 O O . GLY A 1 83 ? 13.219 -14.102 -9.484 1 96.31 83 GLY A O 1
ATOM 604 N N . ASP A 1 84 ? 12.484 -12.812 -7.828 1 96.56 84 ASP A N 1
ATOM 605 C CA . ASP A 1 84 ? 12.062 -13.953 -7.02 1 96.56 84 ASP A CA 1
ATOM 606 C C . ASP A 1 84 ? 10.664 -14.422 -7.426 1 96.56 84 ASP A C 1
ATOM 608 O O . ASP A 1 84 ? 9.836 -13.617 -7.859 1 96.56 84 ASP A O 1
ATOM 612 N N . ASN A 1 85 ? 10.43 -15.656 -7.246 1 94.94 85 ASN A N 1
ATOM 613 C CA . ASN A 1 85 ? 9.156 -16.266 -7.621 1 94.94 85 ASN A CA 1
ATOM 614 C C . ASN A 1 85 ? 8.031 -15.805 -6.695 1 94.94 85 ASN A C 1
ATOM 616 O O . ASN A 1 85 ? 8.188 -15.797 -5.473 1 94.94 85 ASN A O 1
ATOM 620 N N . ILE A 1 86 ? 6.902 -15.508 -7.363 1 96.94 86 ILE A N 1
ATOM 621 C CA . ILE A 1 86 ? 5.695 -15.141 -6.637 1 96.94 86 ILE A CA 1
ATOM 622 C C . ILE A 1 86 ? 4.574 -16.125 -6.965 1 96.94 86 ILE A C 1
ATOM 624 O O . ILE A 1 86 ? 4.316 -16.406 -8.133 1 96.94 86 ILE A O 1
ATOM 628 N N . ASP A 1 87 ? 4.035 -16.625 -5.996 1 95.75 87 ASP A N 1
ATOM 629 C CA . ASP A 1 87 ? 2.781 -17.359 -6.062 1 95.75 87 ASP A CA 1
ATOM 630 C C . ASP A 1 87 ? 1.893 -17.047 -4.863 1 95.75 87 ASP A C 1
ATOM 632 O O . ASP A 1 87 ? 2.391 -16.797 -3.766 1 95.75 87 ASP A O 1
ATOM 636 N N . VAL A 1 88 ? 0.621 -17.078 -5.07 1 97.62 88 VAL A N 1
ATOM 637 C CA . VAL A 1 88 ? -0.301 -16.703 -4.004 1 97.62 88 VAL A CA 1
ATOM 638 C C . VAL A 1 88 ? -1.229 -17.875 -3.684 1 97.62 88 VAL A C 1
ATOM 640 O O . VAL A 1 88 ? -1.746 -18.531 -4.59 1 97.62 88 VAL A O 1
ATOM 643 N N . SER A 1 89 ? -1.425 -18.109 -2.432 1 98.19 89 SER A N 1
ATOM 644 C CA . SER A 1 89 ? -2.352 -19.125 -1.938 1 98.19 89 SER A CA 1
ATOM 645 C C . SER A 1 89 ? -3.072 -18.641 -0.681 1 98.19 89 SER A C 1
ATOM 647 O O . SER A 1 89 ? -2.74 -17.594 -0.13 1 98.19 89 SER A O 1
ATOM 649 N N . ASN A 1 90 ? -4.152 -19.359 -0.278 1 98.69 90 ASN A N 1
ATOM 650 C CA . ASN A 1 90 ? -4.887 -19.172 0.969 1 98.69 90 ASN A CA 1
ATOM 651 C C . ASN A 1 90 ? -5.176 -20.5 1.655 1 98.69 90 ASN A C 1
ATOM 653 O O . ASN A 1 90 ? -6.113 -21.203 1.283 1 98.69 90 ASN A O 1
ATOM 657 N N . PRO A 1 91 ? -4.402 -20.797 2.607 1 98.12 91 PRO A N 1
ATOM 658 C CA . PRO A 1 91 ? -4.602 -22.078 3.291 1 98.12 91 PRO A CA 1
ATOM 659 C C . PRO A 1 91 ? -5.746 -22.031 4.297 1 98.12 91 PRO A C 1
ATOM 661 O O . PRO A 1 91 ? -6.051 -23.047 4.938 1 98.12 91 PRO A O 1
ATOM 664 N N . GLY A 1 92 ? -6.328 -20.859 4.504 1 98.12 92 GLY A N 1
ATOM 665 C CA . GLY A 1 92 ? -7.391 -20.703 5.48 1 98.12 92 GLY A CA 1
ATOM 666 C C . GLY A 1 92 ? -8.766 -21.031 4.934 1 98.12 92 GLY A C 1
ATOM 667 O O . GLY A 1 92 ? -8.93 -21.234 3.729 1 98.12 92 GLY A O 1
ATOM 668 N N . ASP A 1 93 ? -9.805 -20.906 5.801 1 98.19 93 ASP A N 1
ATOM 669 C CA . ASP A 1 93 ? -11.164 -21.328 5.453 1 98.19 93 ASP A CA 1
ATOM 670 C C . ASP A 1 93 ? -12.07 -20.125 5.234 1 98.19 93 ASP A C 1
ATOM 672 O O . ASP A 1 93 ? -13.289 -20.281 5.121 1 98.19 93 ASP A O 1
ATOM 676 N N . VAL A 1 94 ? -11.5 -18.984 5.227 1 98.56 94 VAL A N 1
ATOM 677 C CA . VAL A 1 94 ? -12.188 -17.75 4.867 1 98.56 94 VAL A CA 1
ATOM 678 C C . VAL A 1 94 ? -11.367 -16.984 3.838 1 98.56 94 VAL A C 1
ATOM 680 O O . VAL A 1 94 ? -10.156 -17.172 3.729 1 98.56 94 VAL A O 1
ATOM 683 N N . PRO A 1 95 ? -11.953 -16.094 3.057 1 98.81 95 PRO A N 1
ATOM 684 C CA . PRO A 1 95 ? -11.18 -15.266 2.125 1 98.81 95 PRO A CA 1
ATOM 685 C C . PRO A 1 95 ? -10.133 -14.406 2.828 1 98.81 95 PRO A C 1
ATOM 687 O O . PRO A 1 95 ? -10.32 -14.016 3.984 1 98.81 95 PRO A O 1
ATOM 690 N N . ALA A 1 96 ? -9.102 -14.219 2.158 1 98.81 96 ALA A N 1
ATOM 691 C CA . ALA A 1 96 ? -8.016 -13.383 2.674 1 98.81 96 ALA A CA 1
ATOM 692 C C . ALA A 1 96 ? -7.812 -12.148 1.802 1 98.81 96 ALA A C 1
ATOM 694 O O . ALA A 1 96 ? -8.102 -12.172 0.603 1 98.81 96 ALA A O 1
ATOM 695 N N . GLU A 1 97 ? -7.344 -11.055 2.432 1 98.88 97 GLU A N 1
ATOM 696 C CA . GLU A 1 97 ? -7.117 -9.812 1.709 1 98.88 97 GLU A CA 1
ATOM 697 C C . GLU A 1 97 ? -5.719 -9.266 1.98 1 98.88 97 GLU A C 1
ATOM 699 O O . GLU A 1 97 ? -5.223 -9.336 3.107 1 98.88 97 GLU A O 1
ATOM 704 N N . ALA A 1 98 ? -5.129 -8.688 0.932 1 98.88 98 ALA A N 1
ATOM 705 C CA . ALA A 1 98 ? -3.85 -8 1.075 1 98.88 98 ALA A CA 1
ATOM 706 C C . ALA A 1 98 ? -3.771 -6.789 0.152 1 98.88 98 ALA A C 1
ATOM 708 O O . ALA A 1 98 ? -4.375 -6.781 -0.924 1 98.88 98 ALA A O 1
ATOM 709 N N . MET A 1 99 ? -3.061 -5.793 0.62 1 98.94 99 MET A N 1
ATOM 710 C CA . MET A 1 99 ? -2.658 -4.691 -0.25 1 98.94 99 MET A CA 1
ATOM 711 C C . MET A 1 99 ? -1.295 -4.961 -0.876 1 98.94 99 MET A C 1
ATOM 713 O O . MET A 1 99 ? -0.395 -5.48 -0.214 1 98.94 99 MET A O 1
ATOM 717 N N . VAL A 1 100 ? -1.133 -4.523 -2.061 1 98.94 100 VAL A N 1
ATOM 718 C CA . VAL A 1 100 ? 0.113 -4.73 -2.791 1 98.94 100 VAL A CA 1
ATOM 719 C C . VAL A 1 100 ? 0.644 -3.395 -3.303 1 98.94 100 VAL A C 1
ATOM 721 O O . VAL A 1 100 ? -0.129 -2.539 -3.744 1 98.94 100 VAL A O 1
ATOM 724 N N . ALA A 1 101 ? 1.909 -3.172 -3.258 1 98.94 101 ALA A N 1
ATOM 725 C CA . ALA A 1 101 ? 2.572 -1.99 -3.803 1 98.94 101 ALA A CA 1
ATOM 726 C C . ALA A 1 101 ? 3.832 -2.377 -4.574 1 98.94 101 ALA A C 1
ATOM 728 O O . ALA A 1 101 ? 4.582 -3.26 -4.152 1 98.94 101 ALA A O 1
ATOM 729 N N . ILE A 1 102 ? 4.07 -1.749 -5.664 1 98.88 102 ILE A N 1
ATOM 730 C CA . ILE A 1 102 ? 5.227 -2.016 -6.512 1 98.88 102 ILE A CA 1
ATOM 731 C C . ILE A 1 102 ? 5.559 -0.774 -7.34 1 98.88 102 ILE A C 1
ATOM 733 O O . ILE A 1 102 ? 4.66 -0.025 -7.73 1 98.88 102 ILE A O 1
ATOM 737 N N . PRO A 1 103 ? 6.855 -0.468 -7.594 1 98.56 103 PRO A N 1
ATOM 738 C CA . PRO A 1 103 ? 7.141 0.633 -8.516 1 98.56 103 PRO A CA 1
ATOM 739 C C . PRO A 1 103 ? 6.453 0.463 -9.867 1 98.56 103 PRO A C 1
ATOM 741 O O . PRO A 1 103 ? 6.406 -0.647 -10.406 1 98.56 103 PRO A O 1
ATOM 744 N N . ALA A 1 104 ? 5.941 1.535 -10.359 1 98.12 104 ALA A N 1
ATOM 745 C CA . ALA A 1 104 ? 5.301 1.503 -11.672 1 98.12 104 ALA A CA 1
ATOM 746 C C . ALA A 1 104 ? 6.309 1.166 -12.766 1 98.12 104 ALA A C 1
ATOM 748 O O . ALA A 1 104 ? 7.516 1.321 -12.578 1 98.12 104 ALA A O 1
ATOM 749 N N . GLY A 1 105 ? 5.773 0.685 -13.883 1 96.5 105 GLY A N 1
ATOM 750 C CA . GLY A 1 105 ? 6.605 0.383 -15.031 1 96.5 105 GLY A CA 1
ATOM 751 C C . GLY A 1 105 ? 7.242 -0.992 -14.961 1 96.5 105 GLY A C 1
ATOM 752 O O . GLY A 1 105 ? 8.164 -1.294 -15.727 1 96.5 105 GLY A O 1
ATOM 753 N N . PHE A 1 106 ? 6.824 -1.81 -14.016 1 97.5 106 PHE A N 1
ATOM 754 C CA . PHE A 1 106 ? 7.371 -3.154 -13.883 1 97.5 106 PHE A CA 1
ATOM 755 C C . PHE A 1 106 ? 6.902 -4.047 -15.023 1 97.5 106 PHE A C 1
ATOM 757 O O . PHE A 1 106 ? 5.93 -3.729 -15.711 1 97.5 106 PHE A O 1
ATOM 764 N N . THR A 1 107 ? 7.602 -5.129 -15.18 1 95.75 107 THR A N 1
ATOM 765 C CA . THR A 1 107 ? 7.207 -6.184 -16.109 1 95.75 107 THR A CA 1
ATOM 766 C C . THR A 1 107 ? 7.172 -7.535 -15.406 1 95.75 107 THR A C 1
ATOM 768 O O . THR A 1 107 ? 7.914 -7.762 -14.445 1 95.75 107 THR A O 1
ATOM 771 N N . ALA A 1 108 ? 6.352 -8.383 -15.914 1 95.75 108 ALA A N 1
ATOM 772 C CA . ALA A 1 108 ? 6.188 -9.719 -15.344 1 95.75 108 ALA A CA 1
ATOM 773 C C . ALA A 1 108 ? 6.637 -10.789 -16.328 1 95.75 108 ALA A C 1
ATOM 775 O O . ALA A 1 108 ? 6.543 -10.609 -17.547 1 95.75 108 ALA A O 1
ATOM 776 N N . THR A 1 109 ? 7.156 -11.844 -15.797 1 95.06 109 THR A N 1
ATOM 777 C CA . THR A 1 109 ? 7.52 -13.039 -16.547 1 95.06 109 THR A CA 1
ATOM 778 C C . THR A 1 109 ? 6.945 -14.289 -15.898 1 95.06 109 THR A C 1
ATOM 780 O O . THR A 1 109 ? 7.133 -14.516 -14.703 1 95.06 109 THR A O 1
ATOM 783 N N . MET A 1 110 ? 6.309 -15.109 -16.672 1 93.19 110 MET A N 1
ATOM 784 C CA . MET A 1 110 ? 5.727 -16.344 -16.141 1 93.19 110 MET A CA 1
ATOM 785 C C . MET A 1 110 ? 6.809 -17.391 -15.898 1 93.19 110 MET A C 1
ATOM 787 O O . MET A 1 110 ? 7.941 -17.234 -16.344 1 93.19 110 MET A O 1
ATOM 791 N N . ALA A 1 111 ? 6.426 -18.406 -15.234 1 88.44 111 ALA A N 1
ATOM 792 C CA . ALA A 1 111 ? 7.375 -19.438 -14.828 1 88.44 111 ALA A CA 1
ATOM 793 C C . ALA A 1 111 ? 8.008 -20.109 -16.047 1 88.44 111 ALA A C 1
ATOM 795 O O . ALA A 1 111 ? 9.172 -20.516 -16 1 88.44 111 ALA A O 1
ATOM 796 N N . ASP A 1 112 ? 7.258 -20.125 -17.078 1 89.38 112 ASP A N 1
ATOM 797 C CA . ASP A 1 112 ? 7.762 -20.781 -18.281 1 89.38 112 ASP A CA 1
ATOM 798 C C . ASP A 1 112 ? 8.602 -19.828 -19.125 1 89.38 112 ASP A C 1
ATOM 800 O O . ASP A 1 112 ? 9.031 -20.172 -20.234 1 89.38 112 ASP A O 1
ATOM 804 N N . GLY A 1 113 ? 8.758 -18.641 -18.625 1 89.94 113 GLY A N 1
ATOM 805 C CA . GLY A 1 113 ? 9.602 -17.672 -19.297 1 89.94 113 GLY A CA 1
ATOM 806 C C . GLY A 1 113 ? 8.82 -16.719 -20.188 1 89.94 113 GLY A C 1
ATOM 807 O O . GLY A 1 113 ? 9.391 -15.773 -20.75 1 89.94 113 GLY A O 1
ATOM 808 N N . THR A 1 114 ? 7.5 -16.891 -20.359 1 91.12 114 THR A N 1
ATOM 809 C CA . THR A 1 114 ? 6.66 -16.031 -21.203 1 91.12 114 THR A CA 1
ATOM 810 C C . THR A 1 114 ? 6.508 -14.656 -20.578 1 91.12 114 THR A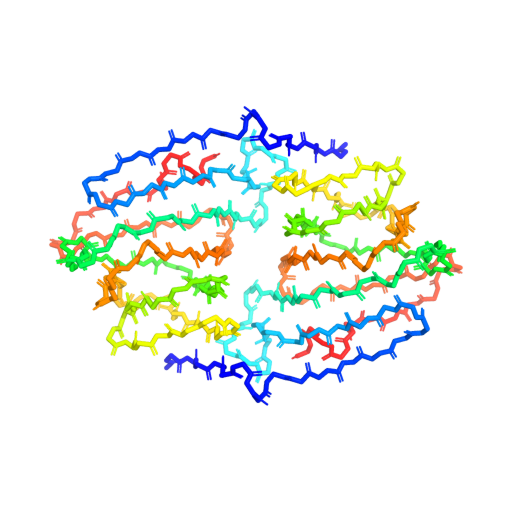 C 1
ATOM 812 O O . THR A 1 114 ? 6.137 -14.539 -19.406 1 91.12 114 THR A O 1
ATOM 815 N N . PRO A 1 115 ? 6.867 -13.703 -21.344 1 90 115 PRO A N 1
ATOM 816 C CA . PRO A 1 115 ? 6.617 -12.359 -20.812 1 90 115 PRO A CA 1
ATOM 817 C C . PRO A 1 115 ? 5.129 -12.031 -20.719 1 90 115 PRO A C 1
ATOM 819 O O . PRO A 1 115 ? 4.352 -12.391 -21.594 1 90 115 PRO A O 1
ATOM 822 N N . PHE A 1 116 ? 4.629 -11.5 -19.641 1 86.12 116 PHE A N 1
ATOM 823 C CA . PHE A 1 116 ? 3.244 -11.102 -19.438 1 86.12 116 PHE A CA 1
ATOM 824 C C . PHE A 1 116 ? 3.104 -9.586 -19.469 1 86.12 116 PHE A C 1
ATOM 826 O O . PHE A 1 116 ? 2.012 -9.07 -19.719 1 86.12 116 PHE A O 1
ATOM 833 N N . GLY A 1 117 ? 4.211 -8.867 -19.375 1 88.56 117 GLY A N 1
ATOM 834 C CA . GLY A 1 117 ? 4.16 -7.414 -19.297 1 88.56 117 GLY A CA 1
ATOM 835 C C . GLY A 1 117 ? 3.51 -6.902 -18.031 1 88.56 117 GLY A C 1
ATOM 836 O O . GLY A 1 117 ? 3.619 -7.531 -16.969 1 88.56 117 GLY A O 1
ATOM 837 N N . THR A 1 118 ? 2.891 -5.703 -18.109 1 91.31 118 THR A N 1
ATOM 838 C CA . THR A 1 118 ? 2.205 -5.109 -16.969 1 91.31 118 THR A CA 1
ATOM 839 C C . THR A 1 118 ? 0.75 -5.566 -16.922 1 91.31 118 THR A C 1
ATOM 841 O O . THR A 1 118 ? 0.017 -5.438 -17.891 1 91.31 118 THR A O 1
ATOM 844 N N . PRO A 1 119 ? 0.33 -6.129 -15.891 1 94.44 119 PRO A N 1
ATOM 845 C CA . PRO A 1 119 ? -1.056 -6.598 -15.805 1 94.44 119 PRO A CA 1
ATOM 846 C C . PRO A 1 119 ? -2.068 -5.457 -15.844 1 94.44 119 PRO A C 1
ATOM 848 O O . PRO A 1 119 ? -1.732 -4.316 -15.508 1 94.44 119 PRO A O 1
ATOM 851 N N . PRO A 1 120 ? -3.311 -5.723 -16.188 1 94.62 120 PRO A N 1
ATOM 852 C CA . PRO A 1 120 ? -4.305 -4.668 -16.406 1 94.62 120 PRO A CA 1
ATOM 853 C C . PRO A 1 120 ? -4.582 -3.863 -15.133 1 94.62 120 PRO A C 1
ATOM 855 O O . PRO A 1 120 ? -4.914 -2.678 -15.211 1 94.62 120 PRO A O 1
ATOM 858 N N . TRP A 1 121 ? -4.457 -4.406 -13.969 1 95.69 121 TRP A N 1
ATOM 859 C CA . TRP A 1 121 ? -4.777 -3.703 -12.734 1 95.69 121 TRP A CA 1
ATOM 860 C C . TRP A 1 121 ? -3.668 -2.723 -12.367 1 95.69 121 TRP A C 1
ATOM 862 O O . TRP A 1 121 ? -3.83 -1.909 -11.453 1 95.69 121 TRP A O 1
ATOM 872 N N . ALA A 1 122 ? -2.533 -2.805 -13.07 1 96.44 122 ALA A N 1
ATOM 873 C CA . ALA A 1 122 ? -1.409 -1.925 -12.758 1 96.44 122 ALA A CA 1
ATOM 874 C C . ALA A 1 122 ? -1.119 -0.975 -13.914 1 96.44 122 ALA A C 1
ATOM 876 O O . ALA A 1 122 ? -0.105 -0.274 -13.914 1 96.44 122 ALA A O 1
ATOM 877 N N . LYS A 1 123 ? -2.029 -1.063 -14.922 1 93.94 123 LYS A N 1
ATOM 878 C CA . LYS A 1 123 ? -1.848 -0.178 -16.062 1 93.94 123 LYS A CA 1
ATOM 879 C C . LYS A 1 123 ? -2.398 1.216 -15.773 1 93.94 123 LYS A C 1
ATOM 881 O O . LYS A 1 123 ? -3.363 1.364 -15.023 1 93.94 123 LYS A O 1
ATOM 886 N N . MET B 1 1 ? 17.406 -11.336 -0.827 1 81.75 1 MET B N 1
ATOM 887 C CA . MET B 1 1 ? 16.625 -12.234 0.03 1 81.75 1 MET B CA 1
ATOM 888 C C . MET B 1 1 ? 15.305 -11.594 0.431 1 81.75 1 MET B C 1
ATOM 890 O O . MET B 1 1 ? 15.227 -10.375 0.602 1 81.75 1 MET B O 1
ATOM 894 N N . LYS B 1 2 ? 14.266 -12.469 0.562 1 94.38 2 LYS B N 1
ATOM 895 C CA . LYS B 1 2 ? 12.961 -11.984 0.989 1 94.38 2 LYS B CA 1
ATOM 896 C C . LYS B 1 2 ? 13.016 -11.406 2.398 1 94.38 2 LYS B C 1
ATOM 898 O O . LYS B 1 2 ? 13.836 -11.828 3.217 1 94.38 2 LYS B O 1
ATOM 903 N N . THR B 1 3 ? 12.242 -10.469 2.656 1 97 3 THR B N 1
ATOM 904 C CA . THR B 1 3 ? 12.086 -9.906 3.996 1 97 3 THR B CA 1
ATOM 905 C C . THR B 1 3 ? 10.641 -10.062 4.477 1 97 3 THR B C 1
ATOM 907 O O . THR B 1 3 ? 9.703 -9.727 3.754 1 97 3 THR B O 1
ATOM 910 N N . ILE B 1 4 ? 10.43 -10.617 5.602 1 98.19 4 ILE B N 1
ATOM 911 C CA . ILE B 1 4 ? 9.133 -10.711 6.258 1 98.19 4 ILE B CA 1
ATOM 912 C C . ILE B 1 4 ? 9.117 -9.828 7.504 1 98.19 4 ILE B C 1
ATOM 914 O O . ILE B 1 4 ? 9.992 -9.945 8.359 1 98.19 4 ILE B O 1
ATOM 918 N N . LEU B 1 5 ? 8.227 -8.938 7.559 1 98.31 5 LEU B N 1
ATOM 919 C CA . LEU B 1 5 ? 7.949 -8.188 8.773 1 98.31 5 LEU B CA 1
ATOM 920 C C . LEU B 1 5 ? 6.672 -8.688 9.445 1 98.31 5 LEU B C 1
ATOM 922 O O . LEU B 1 5 ? 5.574 -8.5 8.914 1 98.31 5 LEU B O 1
ATOM 926 N N . ARG B 1 6 ? 6.797 -9.289 10.609 1 98.5 6 ARG B N 1
ATOM 927 C CA . ARG B 1 6 ? 5.629 -9.758 11.352 1 98.5 6 ARG B CA 1
ATOM 928 C C . ARG B 1 6 ? 4.926 -8.602 12.055 1 98.5 6 ARG B C 1
ATOM 930 O O . ARG B 1 6 ? 5.574 -7.688 12.562 1 98.5 6 ARG B O 1
ATOM 937 N N . ALA B 1 7 ? 3.654 -8.711 12.148 1 98.19 7 ALA B N 1
ATOM 938 C CA . ALA B 1 7 ? 2.82 -7.652 12.719 1 98.19 7 ALA B CA 1
ATOM 939 C C . ALA B 1 7 ? 3.34 -7.227 14.094 1 98.19 7 ALA B C 1
ATOM 941 O O . ALA B 1 7 ? 3.43 -6.035 14.383 1 98.19 7 ALA B O 1
ATOM 942 N N . ALA B 1 8 ? 3.74 -8.125 14.844 1 97.81 8 ALA B N 1
ATOM 943 C CA . ALA B 1 8 ? 4.16 -7.879 16.219 1 97.81 8 ALA B CA 1
ATOM 944 C C . ALA B 1 8 ? 5.48 -7.113 16.266 1 97.81 8 ALA B C 1
ATOM 946 O O . ALA B 1 8 ? 5.805 -6.48 17.281 1 97.81 8 ALA B O 1
ATOM 947 N N . ASP B 1 9 ? 6.285 -7.152 15.18 1 97.69 9 ASP B N 1
ATOM 948 C CA . ASP B 1 9 ? 7.625 -6.574 15.156 1 97.69 9 ASP B CA 1
ATOM 949 C C . ASP B 1 9 ? 7.633 -5.234 14.422 1 97.69 9 ASP B C 1
ATOM 951 O O . ASP B 1 9 ? 8.672 -4.57 14.352 1 97.69 9 ASP B O 1
ATOM 955 N N . ALA B 1 10 ? 6.461 -4.883 13.859 1 97.81 10 ALA B N 1
ATOM 956 C CA . ALA B 1 10 ? 6.398 -3.629 13.117 1 97.81 10 ALA B CA 1
ATOM 957 C C . ALA B 1 10 ? 6.641 -2.434 14.031 1 97.81 10 ALA B C 1
ATOM 959 O O . ALA B 1 10 ? 5.934 -2.256 15.031 1 97.81 10 ALA B O 1
ATOM 960 N N . PRO B 1 11 ? 7.613 -1.619 13.695 1 98.5 11 PRO B N 1
ATOM 961 C CA . PRO B 1 11 ? 7.871 -0.464 14.555 1 98.5 11 PRO B CA 1
ATOM 962 C C . PRO B 1 11 ? 6.746 0.568 14.508 1 98.5 11 PRO B C 1
ATOM 964 O O . PRO B 1 11 ? 6.105 0.741 13.469 1 98.5 11 PRO B O 1
ATOM 967 N N . ARG B 1 12 ? 6.586 1.266 15.656 1 98.5 12 ARG B N 1
ATOM 968 C CA . ARG B 1 12 ? 5.547 2.285 15.781 1 98.5 12 ARG B CA 1
ATOM 969 C C . ARG B 1 12 ? 6.152 3.648 16.094 1 98.5 12 ARG B C 1
ATOM 971 O O . ARG B 1 12 ? 7.074 3.75 16.906 1 98.5 12 ARG B O 1
ATOM 978 N N . PHE B 1 13 ? 5.711 4.602 15.391 1 97.81 13 PHE B N 1
ATOM 979 C CA . PHE B 1 13 ? 6.066 6.004 15.586 1 97.81 13 PHE B CA 1
ATOM 980 C C . PHE B 1 13 ? 4.824 6.844 15.844 1 97.81 13 PHE B C 1
ATOM 982 O O . PHE B 1 13 ? 3.762 6.586 15.273 1 97.81 13 PHE B O 1
ATOM 989 N N . GLU B 1 14 ? 5.004 7.852 16.719 1 96.38 14 GLU B N 1
ATOM 990 C CA . GLU B 1 14 ? 3.801 8.586 17.094 1 96.38 14 GLU B CA 1
ATOM 991 C C . GLU B 1 14 ? 4.055 10.094 17.109 1 96.38 14 GLU B C 1
ATOM 993 O O . GLU B 1 14 ? 5.117 10.547 17.547 1 96.38 14 GLU B O 1
ATOM 998 N N . ILE B 1 15 ? 3.168 10.828 16.562 1 93.19 15 ILE B N 1
ATOM 999 C CA . ILE B 1 15 ? 2.98 12.25 16.828 1 93.19 15 ILE B CA 1
ATOM 1000 C C . ILE B 1 15 ? 1.578 12.492 17.375 1 93.19 15 ILE B C 1
ATOM 1002 O O . ILE B 1 15 ? 0.739 11.586 17.375 1 93.19 15 ILE B O 1
ATOM 1006 N N . PRO B 1 16 ? 1.313 13.57 17.953 1 94.25 16 PRO B N 1
ATOM 1007 C CA . PRO B 1 16 ? -0.024 13.773 18.516 1 94.25 16 PRO B CA 1
ATOM 1008 C C . PRO B 1 16 ? -1.137 13.492 17.516 1 94.25 16 PRO B C 1
ATOM 1010 O O . PRO B 1 16 ? -1.189 14.125 16.453 1 94.25 16 PRO B O 1
ATOM 1013 N N . GLY B 1 17 ? -1.897 12.469 17.734 1 96.81 17 GLY B N 1
ATOM 1014 C CA . GLY B 1 17 ? -3.115 12.188 16.984 1 96.81 17 GLY B CA 1
ATOM 1015 C C . GLY B 1 17 ? -2.908 11.195 15.852 1 96.81 17 GLY B C 1
ATOM 1016 O O . GLY B 1 17 ? -3.869 10.781 15.203 1 96.81 17 GLY B O 1
ATOM 1017 N N . VAL B 1 18 ? -1.617 10.883 15.609 1 97.62 18 VAL B N 1
ATOM 1018 C CA . VAL B 1 18 ? -1.362 9.977 14.492 1 97.62 18 VAL B CA 1
ATOM 1019 C C . VAL B 1 18 ? -0.286 8.969 14.883 1 97.62 18 VAL B C 1
ATOM 1021 O O . VAL B 1 18 ? 0.76 9.344 15.422 1 97.62 18 VAL B O 1
ATOM 1024 N N . THR B 1 19 ? -0.556 7.754 14.688 1 98.31 19 THR B N 1
ATOM 1025 C CA . THR B 1 19 ? 0.414 6.672 14.82 1 98.31 19 THR B CA 1
ATOM 1026 C C . THR B 1 19 ? 0.822 6.137 13.453 1 98.31 19 THR B C 1
ATOM 1028 O O . THR B 1 19 ? -0.028 5.93 12.586 1 98.31 19 THR B O 1
ATOM 1031 N N . PHE B 1 20 ? 2.154 5.914 13.281 1 98.31 20 PHE B N 1
ATOM 1032 C CA . PHE B 1 20 ? 2.715 5.309 12.078 1 98.31 20 PHE B CA 1
ATOM 1033 C C . PHE B 1 20 ? 3.252 3.914 12.375 1 98.31 20 PHE B C 1
ATOM 1035 O O . PHE B 1 20 ? 4.086 3.74 13.258 1 98.31 20 PHE B O 1
ATOM 1042 N N . ILE B 1 21 ? 2.701 2.945 11.695 1 98.75 21 ILE B N 1
ATOM 1043 C CA . ILE B 1 21 ? 3.225 1.586 11.766 1 98.75 21 ILE B CA 1
ATOM 1044 C C . ILE B 1 21 ? 4.117 1.313 10.555 1 98.75 21 ILE B C 1
ATOM 1046 O O . ILE B 1 21 ? 3.631 1.19 9.43 1 98.75 21 ILE B O 1
ATOM 1050 N N . GLY B 1 22 ? 5.445 1.221 10.789 1 98.62 22 GLY B N 1
ATOM 1051 C CA . GLY B 1 22 ? 6.406 1.031 9.711 1 98.62 22 GLY B CA 1
ATOM 1052 C C . GLY B 1 22 ? 6.32 -0.339 9.07 1 98.62 22 GLY B C 1
ATOM 1053 O O . GLY B 1 22 ? 6.172 -1.349 9.758 1 98.62 22 GLY B O 1
ATOM 1054 N N . MET B 1 23 ? 6.43 -0.361 7.77 1 98.62 23 MET B N 1
ATOM 1055 C CA . MET B 1 23 ? 6.41 -1.59 6.984 1 98.62 23 MET B CA 1
ATOM 1056 C C . MET B 1 23 ? 7.605 -1.649 6.035 1 98.62 23 MET B C 1
ATOM 1058 O O . MET B 1 23 ? 8.75 -1.549 6.473 1 98.62 23 MET B O 1
ATOM 1062 N N . ALA B 1 24 ? 7.41 -1.781 4.719 1 98.69 24 ALA B N 1
ATOM 1063 C CA . ALA B 1 24 ? 8.531 -1.889 3.793 1 98.69 24 ALA B CA 1
ATOM 1064 C C . ALA B 1 24 ? 9.273 -0.559 3.672 1 98.69 24 ALA B C 1
ATOM 1066 O O . ALA B 1 24 ? 8.648 0.493 3.512 1 98.69 24 ALA B O 1
ATOM 1067 N N . SER B 1 25 ? 10.508 -0.57 3.711 1 98.56 25 SER B N 1
ATOM 1068 C CA . SER B 1 25 ? 11.43 0.554 3.604 1 98.56 25 SER B CA 1
ATOM 1069 C C . SER B 1 25 ? 12.852 0.075 3.336 1 98.56 25 SER B C 1
ATOM 1071 O O . SER B 1 25 ? 13.117 -1.129 3.32 1 98.56 25 SER B O 1
ATOM 1073 N N . PRO B 1 26 ? 13.789 1.013 3.105 1 97.75 26 PRO B N 1
ATOM 1074 C CA . PRO B 1 26 ? 15.164 0.581 2.863 1 97.75 26 PRO B CA 1
ATOM 1075 C C . PRO B 1 26 ? 15.75 -0.208 4.031 1 97.75 26 PRO B C 1
ATOM 1077 O O . PRO B 1 26 ? 16.5 -1.172 3.822 1 97.75 26 PRO B O 1
ATOM 1080 N N . SER B 1 27 ? 15.359 0.068 5.262 1 97.44 27 SER B N 1
ATOM 1081 C CA . SER B 1 27 ? 15.867 -0.681 6.41 1 97.44 27 SER B CA 1
ATOM 1082 C C . SER B 1 27 ? 15.055 -1.951 6.641 1 97.44 27 SER B C 1
ATOM 1084 O O . SER B 1 27 ? 15.414 -2.781 7.477 1 97.44 27 SER B O 1
ATOM 1086 N N . ARG B 1 28 ? 13.977 -2.104 5.852 1 97.75 28 ARG B N 1
ATOM 1087 C CA . ARG B 1 28 ? 13.086 -3.238 6.074 1 97.75 28 ARG B CA 1
ATOM 1088 C C . ARG B 1 28 ? 12.766 -3.945 4.762 1 97.75 28 ARG B C 1
ATOM 1090 O O . ARG B 1 28 ? 11.602 -4.238 4.477 1 97.75 28 ARG B O 1
ATOM 1097 N N . GLY B 1 29 ? 13.75 -4.004 3.826 1 97.69 29 GLY B N 1
ATOM 1098 C CA . GLY B 1 29 ? 13.672 -5.066 2.836 1 97.69 29 GLY B CA 1
ATOM 1099 C C . GLY B 1 29 ? 13.695 -4.555 1.408 1 97.69 29 GLY B C 1
ATOM 1100 O O . GLY B 1 29 ? 13.812 -5.34 0.464 1 97.69 29 GLY B O 1
ATOM 1101 N N . THR B 1 30 ? 13.562 -3.18 1.221 1 98.44 30 THR B N 1
ATOM 1102 C CA . THR B 1 30 ? 13.539 -2.725 -0.165 1 98.44 30 THR B CA 1
ATOM 1103 C C . THR B 1 30 ? 13.977 -1.265 -0.264 1 98.44 30 THR B C 1
ATOM 1105 O O . THR B 1 30 ? 13.586 -0.437 0.562 1 98.44 30 THR B O 1
ATOM 1108 N N . GLU B 1 31 ? 14.664 -0.949 -1.332 1 97.88 31 GLU B N 1
ATOM 1109 C CA . GLU B 1 31 ? 15.086 0.421 -1.614 1 97.88 31 GLU B CA 1
ATOM 1110 C C . GLU B 1 31 ? 14.211 1.054 -2.693 1 97.88 31 GLU B C 1
ATOM 1112 O O . GLU B 1 31 ? 14.555 2.102 -3.244 1 97.88 31 GLU B O 1
ATOM 1117 N N . GLN B 1 32 ? 13.102 0.428 -3.012 1 98.62 32 GLN B N 1
ATOM 1118 C CA . GLN B 1 32 ? 12.367 0.891 -4.184 1 98.62 32 GLN B CA 1
ATOM 1119 C C . GLN B 1 32 ? 11.047 1.55 -3.783 1 98.62 32 GLN B C 1
ATOM 1121 O O . GLN B 1 32 ? 10.633 2.539 -4.391 1 98.62 32 GLN B O 1
ATOM 1126 N N . VAL B 1 33 ? 10.406 1.001 -2.742 1 98.62 33 VAL B N 1
ATOM 1127 C CA . VAL B 1 33 ? 9.094 1.501 -2.338 1 98.62 33 VAL B CA 1
ATOM 1128 C C . VAL B 1 33 ? 8.969 1.443 -0.818 1 98.62 33 VAL B C 1
ATOM 1130 O O . VAL B 1 33 ? 9.414 0.485 -0.187 1 98.62 33 VAL B O 1
ATOM 1133 N N . CYS B 1 34 ? 8.469 2.461 -0.208 1 98.75 34 CYS B N 1
ATOM 1134 C CA . CYS B 1 34 ? 8.164 2.488 1.217 1 98.75 34 CYS B CA 1
ATOM 1135 C C . CYS B 1 34 ? 6.66 2.389 1.451 1 98.75 34 CYS B C 1
ATOM 1137 O O . CYS B 1 34 ? 5.871 2.998 0.727 1 98.75 34 CYS B O 1
ATOM 1139 N N . THR B 1 35 ? 6.281 1.624 2.441 1 98.94 35 THR B N 1
ATOM 1140 C CA . THR B 1 35 ? 4.891 1.538 2.879 1 98.94 35 THR B CA 1
ATOM 1141 C C . THR B 1 35 ? 4.797 1.632 4.398 1 98.94 35 THR B C 1
ATOM 1143 O O . THR B 1 35 ? 5.75 1.312 5.105 1 98.94 35 THR B O 1
ATOM 1146 N N . TRP B 1 36 ? 3.689 2.102 4.848 1 98.88 36 TRP B N 1
ATOM 1147 C CA . TRP B 1 36 ? 3.338 2.098 6.266 1 98.88 36 TRP B CA 1
ATOM 1148 C C . TRP B 1 36 ? 1.829 2.217 6.449 1 98.88 36 TRP B C 1
ATOM 1150 O O . TRP B 1 36 ? 1.093 2.43 5.484 1 98.88 36 TRP B O 1
ATOM 1160 N N . LYS B 1 37 ? 1.393 1.995 7.645 1 98.94 37 LYS B N 1
ATOM 1161 C CA . LYS B 1 37 ? 0.007 2.24 8.031 1 98.94 37 LYS B CA 1
ATOM 1162 C C . LYS B 1 37 ? -0.096 3.426 8.984 1 98.94 37 LYS B C 1
ATOM 1164 O O . LYS B 1 37 ? 0.742 3.59 9.875 1 98.94 37 LYS B O 1
ATOM 1169 N N . ILE B 1 38 ? -1.078 4.223 8.82 1 98.69 38 ILE B N 1
ATOM 1170 C CA . ILE B 1 38 ? -1.351 5.266 9.797 1 98.69 38 ILE B CA 1
ATOM 1171 C C . ILE B 1 38 ? -2.656 4.961 10.531 1 98.69 38 ILE B C 1
ATOM 1173 O O . ILE B 1 38 ? -3.594 4.418 9.938 1 98.69 38 ILE B O 1
ATOM 1177 N N . VAL B 1 39 ? -2.693 5.227 11.727 1 98.75 39 VAL B N 1
ATOM 1178 C CA . VAL B 1 39 ? -3.883 5.281 12.57 1 98.75 39 VAL B CA 1
ATOM 1179 C C . VAL B 1 39 ? -4.105 6.715 13.047 1 98.75 39 VAL B C 1
ATOM 1181 O O . VAL B 1 39 ? -3.246 7.297 13.711 1 98.75 39 VAL B O 1
ATOM 1184 N N . VAL B 1 40 ? -5.227 7.246 12.68 1 98.62 40 VAL B N 1
ATOM 1185 C CA . VAL B 1 40 ? -5.543 8.641 12.984 1 98.62 40 VAL B CA 1
ATOM 1186 C C . VAL B 1 40 ? -6.656 8.703 14.023 1 98.62 40 VAL B C 1
ATOM 1188 O O . VAL B 1 40 ? -7.746 8.164 13.812 1 98.62 40 VAL B O 1
ATOM 1191 N N . ASP B 1 41 ? -6.465 9.398 15.125 1 98.69 41 ASP B N 1
ATOM 1192 C CA . ASP B 1 41 ? -7.43 9.484 16.219 1 98.69 41 ASP B CA 1
ATOM 1193 C C . ASP B 1 41 ? -8.727 10.148 15.75 1 98.69 41 ASP B C 1
ATOM 1195 O O . ASP B 1 41 ? -8.711 10.977 14.836 1 98.69 41 ASP B O 1
ATOM 1199 N N . ALA B 1 42 ? -9.766 9.797 16.438 1 98.62 42 ALA B N 1
ATOM 1200 C CA . ALA B 1 42 ? -11.047 10.453 16.203 1 98.62 42 ALA B CA 1
ATOM 1201 C C . ALA B 1 42 ? -10.938 11.961 16.391 1 98.62 42 ALA B C 1
ATOM 1203 O O . ALA B 1 42 ? -10.266 12.43 17.328 1 98.62 42 ALA B O 1
ATOM 1204 N N . ASN B 1 43 ? -11.477 12.703 15.438 1 98.12 43 ASN B N 1
ATOM 1205 C CA . ASN B 1 43 ? -11.609 14.156 15.523 1 98.12 43 ASN B CA 1
ATOM 1206 C C . ASN B 1 43 ? -10.258 14.844 15.414 1 98.12 43 ASN B C 1
ATOM 1208 O O . ASN B 1 43 ? -10.109 16 15.828 1 98.12 43 ASN B O 1
ATOM 1212 N N . HIS B 1 44 ? -9.281 14.094 14.961 1 97.81 44 HIS B N 1
ATOM 1213 C CA . HIS B 1 44 ? -7.969 14.703 14.766 1 97.81 44 HIS B CA 1
ATOM 1214 C C . HIS B 1 44 ? -8.023 15.812 13.727 1 97.81 44 HIS B C 1
ATOM 1216 O O . HIS B 1 44 ? -8.648 15.656 12.68 1 97.81 44 HIS B O 1
ATOM 1222 N N . GLN B 1 45 ? -7.348 16.922 14.008 1 94.5 45 GLN B N 1
ATOM 1223 C CA . GLN B 1 45 ? -7.227 18.031 13.078 1 94.5 45 GLN B CA 1
ATOM 1224 C C . GLN B 1 45 ? -5.832 18.078 12.453 1 94.5 45 GLN B C 1
ATOM 1226 O O . GLN B 1 45 ? -4.863 17.625 13.062 1 94.5 45 GLN B O 1
ATOM 1231 N N . SER B 1 46 ? -5.867 18.719 11.281 1 83.44 46 SER B N 1
ATOM 1232 C CA . SER B 1 46 ? -4.609 18.812 10.539 1 83.44 46 SER B CA 1
ATOM 1233 C C . SER B 1 46 ? -3.646 19.781 11.203 1 83.44 46 SER B C 1
ATOM 1235 O O . SER B 1 46 ? -4.066 20.812 11.75 1 83.44 46 SER B O 1
ATOM 1237 N N . GLY B 1 47 ? -2.379 19.5 11.273 1 76.5 47 GLY B N 1
ATOM 1238 C CA . GLY B 1 47 ? -1.48 20.453 11.891 1 76.5 47 GLY B CA 1
ATOM 1239 C C . GLY B 1 47 ? -0.068 20.391 11.344 1 76.5 47 GLY B C 1
ATOM 1240 O O . GLY B 1 47 ? 0.769 21.25 11.664 1 76.5 47 GLY B O 1
ATOM 1241 N N . ALA B 1 48 ? 0.212 19.469 10.453 1 82.44 48 ALA B N 1
ATOM 1242 C CA . ALA B 1 48 ? 1.581 19.312 9.969 1 82.44 48 ALA B CA 1
ATOM 1243 C C . ALA B 1 48 ? 1.614 19.172 8.453 1 82.44 48 ALA B C 1
ATOM 1245 O O . ALA B 1 48 ? 2.121 18.172 7.922 1 82.44 48 ALA B O 1
ATOM 1246 N N . ALA B 1 49 ? 1.196 20.344 7.863 1 91.44 49 ALA B N 1
ATOM 1247 C CA . ALA B 1 49 ? 1.202 20.328 6.402 1 91.44 49 ALA B CA 1
ATOM 1248 C C . ALA B 1 49 ? 2.627 20.25 5.859 1 91.44 49 ALA B C 1
ATOM 1250 O O . ALA B 1 49 ? 3.537 20.891 6.395 1 91.44 49 ALA B O 1
ATOM 1251 N N . HIS B 1 50 ? 2.873 19.438 4.867 1 95.94 50 HIS B N 1
ATOM 1252 C CA . HIS B 1 50 ? 4.18 19.25 4.246 1 95.94 50 HIS B CA 1
ATOM 1253 C C . HIS B 1 50 ? 4.039 18.828 2.789 1 95.94 50 HIS B C 1
ATOM 1255 O O . HIS B 1 50 ? 2.932 18.562 2.32 1 95.94 50 HIS B O 1
ATOM 1261 N N . THR B 1 51 ? 5.113 18.891 2.119 1 96.44 51 THR B N 1
ATOM 1262 C CA . THR B 1 51 ? 5.172 18.391 0.751 1 96.44 51 THR B CA 1
ATOM 1263 C C . THR B 1 51 ? 6.254 17.312 0.612 1 96.44 51 THR B C 1
ATOM 1265 O O . THR B 1 51 ? 7.172 17.25 1.43 1 96.44 51 THR B O 1
ATOM 1268 N N . LEU B 1 52 ? 6.078 16.484 -0.32 1 97.31 52 LEU B N 1
ATOM 1269 C CA . LEU B 1 52 ? 7.066 15.461 -0.672 1 97.31 52 LEU B CA 1
ATOM 1270 C C . LEU B 1 52 ? 7.52 15.625 -2.119 1 97.31 52 LEU B C 1
ATOM 1272 O O . LEU B 1 52 ? 6.793 16.188 -2.943 1 97.31 52 LEU B O 1
ATOM 1276 N N . ASP B 1 53 ? 8.664 15.078 -2.459 1 97.5 53 ASP B N 1
ATOM 1277 C CA . ASP B 1 53 ? 9.188 15.227 -3.814 1 97.5 53 ASP B CA 1
ATOM 1278 C C . ASP B 1 53 ? 8.836 14.008 -4.672 1 97.5 53 ASP B C 1
ATOM 1280 O O . ASP B 1 53 ? 9.383 13.828 -5.758 1 97.5 53 ASP B O 1
ATOM 1284 N N . ARG B 1 54 ? 7.957 13.156 -4.195 1 98.12 54 ARG B N 1
ATOM 1285 C CA . ARG B 1 54 ? 7.402 12.008 -4.91 1 98.12 54 ARG B CA 1
ATOM 1286 C C . ARG B 1 54 ? 5.891 11.922 -4.715 1 98.12 54 ARG B C 1
ATOM 1288 O O . ARG B 1 54 ? 5.348 12.508 -3.775 1 98.12 54 ARG B O 1
ATOM 1295 N N . ASP B 1 55 ? 5.262 11.234 -5.621 1 98.69 55 ASP B N 1
ATOM 1296 C CA . ASP B 1 55 ? 3.838 10.969 -5.445 1 98.69 55 ASP B CA 1
ATOM 1297 C C . ASP B 1 55 ? 3.594 10.047 -4.25 1 98.69 55 ASP B C 1
ATOM 1299 O O . ASP B 1 55 ? 4.305 9.055 -4.066 1 98.69 55 ASP B O 1
ATOM 1303 N N . GLU B 1 56 ? 2.629 10.352 -3.479 1 98.69 56 GLU B N 1
ATOM 1304 C CA . GLU B 1 56 ? 2.25 9.516 -2.344 1 98.69 56 GLU B CA 1
ATOM 1305 C C . GLU B 1 56 ? 0.815 9.016 -2.484 1 98.69 56 GLU B C 1
ATOM 1307 O O . GLU B 1 56 ? -0.079 9.773 -2.861 1 98.69 56 GLU B O 1
ATOM 1312 N N . VAL B 1 57 ? 0.564 7.785 -2.197 1 98.94 57 VAL B N 1
ATOM 1313 C CA . VAL B 1 57 ? -0.741 7.148 -2.34 1 98.94 57 VAL B CA 1
ATOM 1314 C C . VAL B 1 57 ? -1.311 6.824 -0.96 1 98.94 57 VAL B C 1
ATOM 1316 O O . VAL B 1 57 ? -0.641 6.195 -0.137 1 98.94 57 VAL B O 1
ATOM 1319 N N . PHE B 1 58 ? -2.496 7.25 -0.647 1 98.94 58 PHE B N 1
ATOM 1320 C CA . PHE B 1 58 ? -3.256 6.906 0.55 1 98.94 58 PHE B CA 1
ATOM 1321 C C . PHE B 1 58 ? -4.387 5.941 0.215 1 98.94 58 PHE B C 1
ATOM 1323 O O . PHE B 1 58 ? -5.195 6.207 -0.673 1 98.94 58 PHE B O 1
ATOM 1330 N N . MET B 1 59 ? -4.488 4.809 0.886 1 98.94 59 MET B N 1
ATOM 1331 C CA . MET B 1 59 ? -5.52 3.791 0.719 1 98.94 59 MET B CA 1
ATOM 1332 C C . MET B 1 59 ? -6.277 3.564 2.023 1 98.94 59 MET B C 1
ATOM 1334 O O . MET B 1 59 ? -5.742 2.967 2.959 1 98.94 59 MET B O 1
ATOM 1338 N N . VAL B 1 60 ? -7.488 4.008 2.107 1 98.94 60 VAL B N 1
ATOM 1339 C CA . VAL B 1 60 ? -8.211 4.035 3.377 1 98.94 60 VAL B CA 1
ATOM 1340 C C . VAL B 1 60 ? -8.727 2.635 3.705 1 98.94 60 VAL B C 1
ATOM 1342 O O . VAL B 1 60 ? -9.328 1.974 2.854 1 98.94 60 VAL B O 1
ATOM 1345 N N . LEU B 1 61 ? -8.492 2.221 4.902 1 98.88 61 LEU B N 1
ATOM 1346 C CA . LEU B 1 61 ? -8.914 0.903 5.367 1 98.88 61 LEU B CA 1
ATOM 1347 C C . LEU B 1 61 ? -10.211 0.996 6.164 1 98.88 61 LEU B C 1
ATOM 1349 O O . LEU B 1 61 ? -11.102 0.161 6.004 1 98.88 61 LEU B O 1
ATOM 1353 N N . SER B 1 62 ? -10.266 1.951 7 1 98.81 62 SER B N 1
ATOM 1354 C CA . SER B 1 62 ? -11.422 2.123 7.875 1 98.81 62 SER B CA 1
ATOM 1355 C C . SER B 1 62 ? -11.562 3.574 8.328 1 98.81 62 SER B C 1
ATOM 1357 O O . SER B 1 62 ? -10.586 4.32 8.344 1 98.81 62 SER B O 1
ATOM 1359 N N . GLY B 1 63 ? -12.805 3.992 8.68 1 98.69 63 GLY B N 1
ATOM 1360 C CA . GLY B 1 63 ? -13.07 5.324 9.195 1 98.69 63 GLY B CA 1
ATOM 1361 C C . GLY B 1 63 ? -13.055 6.395 8.117 1 98.69 63 GLY B C 1
ATOM 1362 O O . GLY B 1 63 ? -13.117 6.086 6.93 1 98.69 63 GLY B O 1
ATOM 1363 N N . SER B 1 64 ? -13.133 7.609 8.609 1 98.56 64 SER B N 1
ATOM 1364 C CA . SER B 1 64 ? -13.094 8.781 7.742 1 98.56 64 SER B CA 1
ATOM 1365 C C . SER B 1 64 ? -11.758 9.516 7.863 1 98.56 64 SER B C 1
ATOM 1367 O O . SER B 1 64 ? -11.305 9.812 8.969 1 98.56 64 SER B O 1
ATOM 1369 N N . ILE B 1 65 ? -11.148 9.773 6.73 1 98.38 65 ILE B N 1
ATOM 1370 C CA . ILE B 1 65 ? -9.852 10.445 6.762 1 98.38 65 ILE B CA 1
ATOM 1371 C C . ILE B 1 65 ? -9.875 11.656 5.84 1 98.38 65 ILE B C 1
ATOM 1373 O O . ILE B 1 65 ? -10.328 11.57 4.695 1 98.38 65 ILE B O 1
ATOM 1377 N N . GLY B 1 66 ? -9.461 12.758 6.355 1 98 66 GLY B N 1
ATOM 1378 C CA . GLY B 1 66 ? -9.156 13.922 5.527 1 98 66 GLY B CA 1
ATOM 1379 C C . GLY B 1 66 ? -7.703 13.992 5.113 1 98 66 GLY B C 1
ATOM 1380 O O . GLY B 1 66 ? -6.805 13.93 5.957 1 98 66 GLY B O 1
ATOM 1381 N N . VAL B 1 67 ? -7.469 14.102 3.803 1 97.5 67 VAL B N 1
ATOM 1382 C CA . VAL B 1 67 ? -6.113 14.273 3.285 1 97.5 67 VAL B CA 1
ATOM 1383 C C . VAL B 1 67 ? -6.121 15.297 2.148 1 97.5 67 VAL B C 1
ATOM 1385 O O . VAL B 1 67 ? -6.887 15.164 1.192 1 97.5 67 VAL B O 1
ATOM 1388 N N . ALA B 1 68 ? -5.262 16.281 2.223 1 94.94 68 ALA B N 1
ATOM 1389 C CA . ALA B 1 68 ? -5.078 17.281 1.172 1 94.94 68 ALA B CA 1
ATOM 1390 C C . ALA B 1 68 ? -6.414 17.891 0.75 1 94.94 68 ALA B C 1
ATOM 1392 O O . ALA B 1 68 ? -6.684 18.047 -0.444 1 94.94 68 ALA B O 1
ATOM 1393 N N . GLY B 1 69 ? -7.293 18.031 1.714 1 93.44 69 GLY B N 1
ATOM 1394 C CA . GLY B 1 69 ? -8.555 18.719 1.482 1 93.44 69 GLY B CA 1
ATOM 1395 C C . GLY B 1 69 ? -9.672 17.781 1.046 1 93.44 69 GLY B C 1
ATOM 1396 O O . GLY B 1 69 ? -10.773 18.234 0.736 1 93.44 69 GLY B O 1
ATOM 1397 N N . GLU B 1 70 ? -9.461 16.5 0.945 1 97 70 GLU B N 1
ATOM 1398 C CA . GLU B 1 70 ? -10.445 15.516 0.513 1 97 70 GLU B CA 1
ATOM 1399 C C . GLU B 1 70 ? -10.859 14.609 1.668 1 97 70 GLU B C 1
ATOM 1401 O O . GLU B 1 70 ? -10.023 14.18 2.463 1 97 70 GLU B O 1
ATOM 1406 N N . VAL B 1 71 ? -12.117 14.32 1.797 1 98.12 71 VAL B N 1
ATOM 1407 C CA . VAL B 1 71 ? -12.594 13.344 2.773 1 98.12 71 VAL B CA 1
ATOM 1408 C C . VAL B 1 71 ? -12.773 11.984 2.105 1 98.12 71 VAL B C 1
ATOM 1410 O O . VAL B 1 71 ? -13.453 11.875 1.082 1 98.12 71 VAL B O 1
ATOM 1413 N N . LEU B 1 72 ? -12.18 11.023 2.684 1 98.5 72 LEU B N 1
ATOM 1414 C CA . LEU B 1 72 ? -12.148 9.672 2.127 1 98.5 72 LEU B CA 1
ATOM 1415 C C . LEU B 1 72 ? -12.734 8.664 3.111 1 98.5 72 LEU B C 1
ATOM 1417 O O . LEU B 1 72 ? -12.664 8.867 4.324 1 98.5 72 LEU B O 1
ATOM 1421 N N . GLY B 1 73 ? -13.32 7.586 2.588 1 98.69 73 GLY B N 1
ATOM 1422 C CA . GLY B 1 73 ? -13.805 6.469 3.385 1 98.69 73 GLY B CA 1
ATOM 1423 C C . GLY B 1 73 ? -13.164 5.148 3.008 1 98.69 73 GLY B C 1
ATOM 1424 O O . GLY B 1 73 ? -12.281 5.102 2.145 1 98.69 73 GLY B O 1
ATOM 1425 N N . PRO B 1 74 ? -13.625 4.105 3.65 1 98.75 74 PRO B N 1
ATOM 1426 C CA . PRO B 1 74 ? -13.016 2.795 3.412 1 98.75 74 PRO B CA 1
ATOM 1427 C C . PRO B 1 74 ? -13.039 2.395 1.938 1 98.75 74 PRO B C 1
ATOM 1429 O O . PRO B 1 74 ? -14.086 2.439 1.297 1 98.75 74 PRO B O 1
ATOM 1432 N N . GLY B 1 75 ? -11.844 2.104 1.405 1 98.62 75 GLY B N 1
ATOM 1433 C CA . GLY B 1 75 ? -11.734 1.672 0.021 1 98.62 75 GLY B CA 1
ATOM 1434 C C . GLY B 1 75 ? -11.352 2.795 -0.924 1 98.62 75 GLY B C 1
ATOM 1435 O O . GLY B 1 75 ? -10.922 2.545 -2.053 1 98.62 75 GLY B O 1
ATOM 1436 N N . ASP B 1 76 ? -11.531 4.012 -0.492 1 98.88 76 ASP B N 1
ATOM 1437 C CA . ASP B 1 76 ? -11.102 5.145 -1.31 1 98.88 76 ASP B CA 1
ATOM 1438 C C . ASP B 1 76 ? -9.578 5.23 -1.37 1 98.88 76 ASP B C 1
ATOM 1440 O O . ASP B 1 76 ? -8.891 4.832 -0.427 1 98.88 76 ASP B O 1
ATOM 1444 N N . VAL B 1 77 ? -9.094 5.73 -2.502 1 98.88 77 VAL B N 1
ATOM 1445 C CA . VAL B 1 77 ? -7.668 5.922 -2.732 1 98.88 77 VAL B CA 1
ATOM 1446 C C . VAL B 1 77 ? -7.406 7.352 -3.195 1 98.88 77 VAL B C 1
ATOM 1448 O O . VAL B 1 77 ? -8.148 7.891 -4.02 1 98.88 77 VAL B O 1
ATOM 1451 N N . LEU B 1 78 ? -6.391 7.969 -2.645 1 98.88 78 LEU B N 1
ATOM 1452 C CA . LEU B 1 78 ? -5.957 9.297 -3.059 1 98.88 78 LEU B CA 1
ATOM 1453 C C . LEU B 1 78 ? -4.492 9.289 -3.471 1 98.88 78 LEU B C 1
ATOM 1455 O O . LEU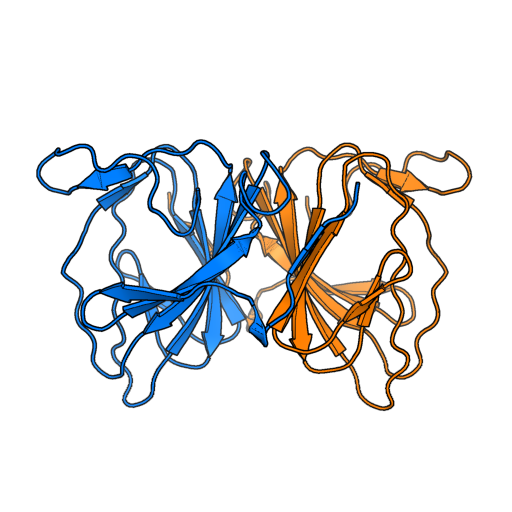 B 1 78 ? -3.641 8.781 -2.74 1 98.88 78 LEU B O 1
ATOM 1459 N N . VAL B 1 79 ? -4.188 9.805 -4.633 1 98.81 79 VAL B N 1
ATOM 1460 C CA . VAL B 1 79 ? -2.822 10.094 -5.055 1 98.81 79 VAL B CA 1
ATOM 1461 C C . VAL B 1 79 ? -2.531 11.578 -4.879 1 98.81 79 VAL B C 1
ATOM 1463 O O . VAL B 1 79 ? -3.188 12.422 -5.492 1 98.81 79 VAL B O 1
ATOM 1466 N N . VAL B 1 80 ? -1.62 11.867 -4.004 1 98.5 80 VAL B N 1
ATOM 1467 C CA . VAL B 1 80 ? -1.14 13.234 -3.846 1 98.5 80 VAL B CA 1
ATOM 1468 C C . VAL B 1 80 ? 0.138 13.43 -4.66 1 98.5 80 VAL B C 1
ATOM 1470 O O . VAL B 1 80 ? 1.175 12.836 -4.352 1 98.5 80 VAL B O 1
ATOM 1473 N N . PRO B 1 81 ? 0.129 14.273 -5.625 1 98.06 81 PRO B N 1
ATOM 1474 C CA . PRO B 1 81 ? 1.306 14.453 -6.477 1 98.06 81 PRO B CA 1
ATOM 1475 C C . PRO B 1 81 ? 2.473 15.109 -5.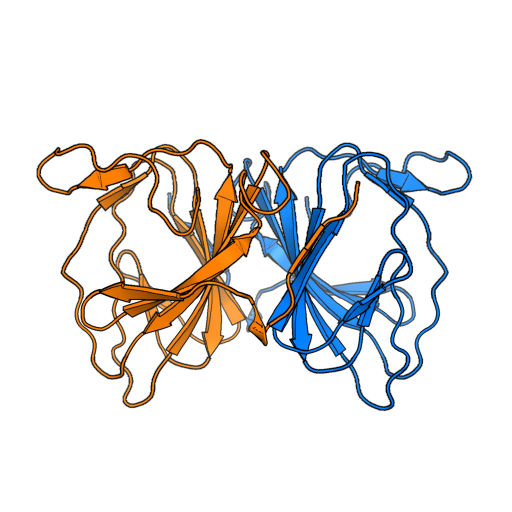742 1 98.06 81 PRO B C 1
ATOM 1477 O O . PRO B 1 81 ? 2.262 15.875 -4.797 1 98.06 81 PRO B O 1
ATOM 1480 N N . ALA B 1 82 ? 3.689 14.766 -6.273 1 98 82 ALA B N 1
ATOM 1481 C CA . ALA B 1 82 ? 4.887 15.438 -5.777 1 98 82 ALA B CA 1
ATOM 1482 C C . ALA B 1 82 ? 4.699 16.953 -5.742 1 98 82 ALA B C 1
ATOM 1484 O O . ALA B 1 82 ? 4.195 17.547 -6.699 1 98 82 ALA B O 1
ATOM 1485 N N . GLY B 1 83 ? 4.965 17.516 -4.59 1 96.31 83 GLY B N 1
ATOM 1486 C CA . GLY B 1 83 ? 4.922 18.969 -4.477 1 96.31 83 GLY B CA 1
ATOM 1487 C C . GLY B 1 83 ? 3.611 19.484 -3.922 1 96.31 83 GLY B C 1
ATOM 1488 O O . GLY B 1 83 ? 3.506 20.656 -3.561 1 96.31 83 GLY B O 1
ATOM 1489 N N . ASP B 1 84 ? 2.562 18.672 -3.885 1 96.44 84 ASP B N 1
ATOM 1490 C CA . ASP B 1 84 ? 1.277 19.094 -3.348 1 96.44 84 ASP B CA 1
ATOM 1491 C C . ASP B 1 84 ? 1.251 18.984 -1.824 1 96.44 84 ASP B C 1
ATOM 1493 O O . ASP B 1 84 ? 1.899 18.094 -1.255 1 96.44 84 ASP B O 1
ATOM 1497 N N . ASN B 1 85 ? 0.497 19.797 -1.224 1 94.81 85 ASN B N 1
ATOM 1498 C CA . ASN B 1 85 ? 0.397 19.828 0.231 1 94.81 85 ASN B CA 1
ATOM 1499 C C . ASN B 1 85 ? -0.344 18.609 0.765 1 94.81 85 ASN B C 1
ATOM 1501 O O . ASN B 1 85 ? -1.395 18.234 0.239 1 94.81 85 ASN B O 1
ATOM 1505 N N . ILE B 1 86 ? 0.246 18.094 1.851 1 96.81 86 ILE B N 1
ATOM 1506 C CA . ILE B 1 86 ? -0.366 16.969 2.549 1 96.81 86 ILE B CA 1
ATOM 1507 C C . ILE B 1 86 ? -0.67 17.359 3.994 1 96.81 86 ILE B C 1
ATOM 1509 O O . ILE B 1 86 ? 0.192 17.906 4.691 1 96.81 86 ILE B O 1
ATOM 1513 N N . ASP B 1 87 ? -1.828 17.172 4.348 1 95.62 87 ASP B N 1
ATOM 1514 C CA . ASP B 1 87 ? -2.262 17.219 5.742 1 95.62 87 ASP B CA 1
ATOM 1515 C C . ASP B 1 87 ? -3.281 16.125 6.031 1 95.62 87 ASP B C 1
ATOM 1517 O O . ASP B 1 87 ? -4.066 15.75 5.16 1 95.62 87 ASP B O 1
ATOM 1521 N N . VAL B 1 88 ? -3.268 15.633 7.223 1 97.56 88 VAL B N 1
ATOM 1522 C CA . VAL B 1 88 ? -4.141 14.508 7.562 1 97.56 88 VAL B CA 1
ATOM 1523 C C . VAL B 1 88 ? -5.074 14.914 8.703 1 97.56 88 VAL B C 1
ATOM 1525 O O . VAL B 1 88 ? -4.641 15.531 9.68 1 97.56 88 VAL B O 1
ATOM 1528 N N . SER B 1 89 ? -6.309 14.57 8.57 1 98.12 89 SER B N 1
ATOM 1529 C CA . SER B 1 89 ? -7.324 14.781 9.594 1 98.12 89 SER B CA 1
ATOM 1530 C C . SER B 1 89 ? -8.289 13.602 9.664 1 98.12 89 SER B C 1
ATOM 1532 O O . SER B 1 89 ? -8.25 12.703 8.82 1 98.12 89 SER B O 1
ATOM 1534 N N . ASN B 1 90 ? -9.094 13.523 10.742 1 98.69 90 ASN B N 1
ATOM 1535 C CA . ASN B 1 90 ? -10.188 12.57 10.938 1 98.69 90 ASN B CA 1
ATOM 1536 C C . ASN B 1 90 ? -11.445 13.266 11.461 1 98.69 90 ASN B C 1
ATOM 1538 O O . ASN B 1 90 ? -11.555 13.539 12.656 1 98.69 90 ASN B O 1
ATOM 1542 N N . PRO B 1 91 ? -12.312 13.523 10.578 1 98.06 91 PRO B N 1
ATOM 1543 C CA . PRO B 1 91 ? -13.531 14.211 11.008 1 98.06 91 PRO B CA 1
ATOM 1544 C C . PRO B 1 91 ? -14.539 13.281 11.68 1 98.06 91 PRO B C 1
ATOM 1546 O O . PRO B 1 91 ? -15.602 13.719 12.109 1 98.06 91 PRO B O 1
ATOM 1549 N N . GLY B 1 92 ? -14.25 11.992 11.719 1 98.12 92 GLY B N 1
ATOM 1550 C CA . GLY B 1 92 ? -15.148 11.008 12.289 1 98.12 92 GLY B CA 1
ATOM 1551 C C . GLY B 1 92 ? -14.992 10.836 13.789 1 98.12 92 GLY B C 1
ATOM 1552 O O . GLY B 1 92 ? -14.055 11.383 14.383 1 98.12 92 GLY B O 1
ATOM 1553 N N . ASP B 1 93 ? -15.82 9.938 14.375 1 98.19 93 ASP B N 1
ATOM 1554 C CA . ASP B 1 93 ? -15.875 9.781 15.82 1 98.19 93 ASP B CA 1
ATOM 1555 C C . ASP B 1 93 ? -15.227 8.469 16.266 1 98.19 93 ASP B C 1
ATOM 1557 O O . ASP B 1 93 ? -15.352 8.07 17.422 1 98.19 93 ASP B O 1
ATOM 1561 N N . VAL B 1 94 ? -14.625 7.812 15.344 1 98.56 94 VAL B N 1
ATOM 1562 C CA . VAL B 1 94 ? -13.828 6.625 15.617 1 98.56 94 VAL B CA 1
ATOM 1563 C C . VAL B 1 94 ? -12.461 6.754 14.938 1 98.56 94 VAL B C 1
ATOM 1565 O O . VAL B 1 94 ? -12.312 7.512 13.977 1 98.56 94 VAL B O 1
ATOM 1568 N N . PRO B 1 95 ? -11.438 6.059 15.375 1 98.81 95 PRO B N 1
ATOM 1569 C CA . PRO B 1 95 ? -10.141 6.082 14.688 1 98.81 95 PRO B CA 1
ATOM 1570 C C . PRO B 1 95 ? -10.234 5.617 13.242 1 98.81 95 PRO B C 1
ATOM 1572 O O . PRO B 1 95 ? -11.094 4.797 12.906 1 98.81 95 PRO B O 1
ATOM 1575 N N . ALA B 1 96 ? -9.445 6.195 12.477 1 98.81 96 ALA B N 1
ATOM 1576 C CA . ALA B 1 96 ? -9.383 5.832 11.062 1 98.81 96 ALA B CA 1
ATOM 1577 C C . ALA B 1 96 ? -8.023 5.246 10.703 1 98.81 96 ALA B C 1
ATOM 1579 O O . ALA B 1 96 ? -7.016 5.566 11.336 1 98.81 96 ALA B O 1
ATOM 1580 N N . GLU B 1 97 ? -8.008 4.352 9.695 1 98.88 97 GLU B N 1
ATOM 1581 C CA . GLU B 1 97 ? -6.766 3.711 9.266 1 98.88 97 GLU B CA 1
ATOM 1582 C C . GLU B 1 97 ? -6.586 3.816 7.758 1 98.88 97 GLU B C 1
ATOM 1584 O O . GLU B 1 97 ? -7.555 3.699 7 1 98.88 97 GLU B O 1
ATOM 1589 N N . ALA B 1 98 ? -5.34 4.012 7.359 1 98.88 98 ALA B N 1
ATOM 1590 C CA . ALA B 1 98 ? -4.996 3.994 5.941 1 98.88 98 ALA B CA 1
ATOM 1591 C C . ALA B 1 98 ? -3.613 3.383 5.719 1 98.88 98 ALA B C 1
ATOM 1593 O O . ALA B 1 98 ? -2.736 3.486 6.578 1 98.88 98 ALA B O 1
ATOM 1594 N N . MET B 1 99 ? -3.471 2.736 4.578 1 98.94 99 MET B N 1
ATOM 1595 C CA . MET B 1 99 ? -2.15 2.344 4.094 1 98.94 99 MET B CA 1
ATOM 1596 C C . MET B 1 99 ? -1.561 3.42 3.188 1 98.94 99 MET B C 1
ATOM 1598 O O . MET B 1 99 ? -2.275 4.016 2.383 1 98.94 99 MET B O 1
ATOM 1602 N N . VAL B 1 100 ? -0.289 3.57 3.26 1 98.94 100 VAL B N 1
ATOM 1603 C CA . VAL B 1 100 ? 0.405 4.578 2.467 1 98.94 100 VAL B CA 1
ATOM 1604 C C . VAL B 1 100 ? 1.533 3.928 1.673 1 98.94 100 VAL B C 1
ATOM 1606 O O . VAL B 1 100 ? 2.227 3.041 2.178 1 98.94 100 VAL B O 1
ATOM 1609 N N . ALA B 1 101 ? 1.745 4.309 0.465 1 98.94 101 ALA B N 1
ATOM 1610 C CA . ALA B 1 101 ? 2.85 3.859 -0.377 1 98.94 101 ALA B CA 1
ATOM 1611 C C . ALA B 1 101 ? 3.498 5.031 -1.105 1 98.94 101 ALA B C 1
ATOM 1613 O O . ALA B 1 101 ? 2.807 5.938 -1.577 1 98.94 101 ALA B O 1
ATOM 1614 N N . ILE B 1 102 ? 4.773 5.035 -1.19 1 98.88 102 ILE B N 1
ATOM 1615 C CA . ILE B 1 102 ? 5.531 6.094 -1.848 1 98.88 102 ILE B CA 1
ATOM 1616 C C . ILE B 1 102 ? 6.871 5.543 -2.33 1 98.88 102 ILE B C 1
ATOM 1618 O O . ILE B 1 102 ? 7.453 4.66 -1.693 1 98.88 102 ILE B O 1
ATOM 1622 N N . PRO B 1 103 ? 7.391 5.992 -3.506 1 98.56 103 PRO B N 1
ATOM 1623 C CA . PRO B 1 103 ? 8.742 5.566 -3.869 1 98.56 103 PRO B CA 1
ATOM 1624 C C . PRO B 1 103 ? 9.773 5.875 -2.781 1 98.56 103 PRO B C 1
ATOM 1626 O O . PRO B 1 103 ? 9.727 6.945 -2.168 1 98.56 103 PRO B O 1
ATOM 1629 N N . ALA B 1 104 ? 10.641 4.945 -2.572 1 98.12 104 ALA B N 1
ATOM 1630 C CA . ALA B 1 104 ? 11.703 5.156 -1.593 1 98.12 104 ALA B CA 1
ATOM 1631 C C . ALA B 1 104 ? 12.633 6.289 -2.02 1 98.12 104 ALA B C 1
ATOM 1633 O O . ALA B 1 104 ? 12.68 6.648 -3.199 1 98.12 104 ALA B O 1
ATOM 1634 N N . GLY B 1 105 ? 13.305 6.844 -1.022 1 96.5 105 GLY B N 1
ATOM 1635 C CA . GLY B 1 105 ? 14.281 7.891 -1.292 1 96.5 105 GLY B CA 1
ATOM 1636 C C . GLY B 1 105 ? 13.656 9.273 -1.378 1 96.5 105 GLY B C 1
ATOM 1637 O O . GLY B 1 105 ? 14.297 10.219 -1.842 1 96.5 105 GLY B O 1
ATOM 1638 N N . PHE B 1 106 ? 12.398 9.391 -1.014 1 97.5 106 PHE B N 1
ATOM 1639 C CA . PHE B 1 106 ? 11.719 10.68 -1.048 1 97.5 106 PHE B CA 1
ATOM 1640 C C . PHE B 1 106 ? 12.258 11.602 0.04 1 97.5 106 PHE B C 1
ATOM 1642 O O . PHE B 1 106 ? 12.898 11.141 0.99 1 97.5 106 PHE B O 1
ATOM 1649 N N . THR B 1 107 ? 11.984 12.867 -0.132 1 95.75 107 THR B N 1
ATOM 1650 C CA . THR B 1 107 ? 12.266 13.875 0.884 1 95.75 107 THR B CA 1
ATOM 1651 C C . THR B 1 107 ? 11.016 14.703 1.191 1 95.75 107 THR B C 1
ATOM 1653 O O . THR B 1 107 ? 10.156 14.883 0.327 1 95.75 107 THR B O 1
ATOM 1656 N N . ALA B 1 108 ? 10.984 15.188 2.387 1 95.75 108 ALA B N 1
ATOM 1657 C CA . ALA B 1 108 ? 9.844 15.984 2.844 1 95.75 108 ALA B CA 1
ATOM 1658 C C . ALA B 1 108 ? 10.273 17.422 3.137 1 95.75 108 ALA B C 1
ATOM 1660 O O . ALA B 1 108 ? 11.414 17.672 3.521 1 95.75 108 ALA B O 1
ATOM 1661 N N . THR B 1 109 ? 9.367 18.328 2.898 1 95.06 109 THR B N 1
ATOM 1662 C CA . THR B 1 109 ? 9.531 19.75 3.24 1 95.06 109 THR B CA 1
ATOM 1663 C C . THR B 1 109 ? 8.305 20.25 3.998 1 95.06 109 THR B C 1
ATOM 1665 O O . THR B 1 109 ? 7.172 20.094 3.545 1 95.06 109 THR B O 1
ATOM 1668 N N . MET B 1 110 ? 8.531 20.891 5.078 1 93.06 110 MET B N 1
ATOM 1669 C CA . MET B 1 110 ? 7.438 21.438 5.879 1 93.06 110 MET B CA 1
ATOM 1670 C C . MET B 1 110 ? 6.859 22.688 5.23 1 93.06 110 MET B C 1
ATOM 1672 O O . MET B 1 110 ? 7.457 23.25 4.309 1 93.06 110 MET B O 1
ATOM 1676 N N . ALA B 1 111 ? 5.754 23.094 5.734 1 88.12 111 ALA B N 1
ATOM 1677 C CA . ALA B 1 111 ? 5.031 24.219 5.148 1 88.12 111 ALA B CA 1
ATOM 1678 C C . ALA B 1 111 ? 5.871 25.5 5.203 1 88.12 111 ALA B C 1
ATOM 1680 O O . ALA B 1 111 ? 5.781 26.344 4.312 1 88.12 111 ALA B O 1
ATOM 1681 N N . ASP B 1 112 ? 6.707 25.531 6.191 1 89.25 112 ASP B N 1
ATOM 1682 C CA . ASP B 1 112 ? 7.516 26.734 6.355 1 89.25 112 ASP B CA 1
ATOM 1683 C C . ASP B 1 112 ? 8.797 26.656 5.527 1 89.25 112 ASP B C 1
ATOM 1685 O O . ASP B 1 112 ? 9.664 27.531 5.625 1 89.25 112 ASP B O 1
ATOM 1689 N N . GLY B 1 113 ? 8.914 25.594 4.816 1 89.88 113 GLY B N 1
ATOM 1690 C CA . GLY B 1 113 ? 10.055 25.438 3.93 1 89.88 113 GLY B CA 1
ATOM 1691 C C . GLY B 1 113 ? 11.188 24.641 4.551 1 89.88 113 GLY B C 1
ATOM 1692 O O . GLY B 1 113 ? 12.172 24.328 3.881 1 89.88 113 GLY B O 1
ATOM 1693 N N . THR B 1 114 ? 11.102 24.234 5.82 1 91.19 114 THR B N 1
ATOM 1694 C CA . THR B 1 114 ? 12.125 23.453 6.508 1 91.19 114 THR B CA 1
ATOM 1695 C C . THR B 1 114 ? 12.195 22.031 5.953 1 91.19 114 THR B C 1
ATOM 1697 O O . THR B 1 114 ? 11.18 21.344 5.871 1 91.19 114 THR B O 1
ATOM 1700 N N . PRO B 1 115 ? 13.367 21.719 5.539 1 90.12 115 PRO B N 1
ATOM 1701 C CA . PRO B 1 115 ? 13.492 20.328 5.117 1 90.12 115 PRO B CA 1
ATOM 1702 C C . PRO B 1 115 ? 13.367 19.344 6.277 1 90.12 115 PRO B C 1
ATOM 1704 O O . PRO B 1 115 ? 13.883 19.594 7.367 1 90.12 115 PRO B O 1
ATOM 1707 N N . PHE B 1 116 ? 12.617 18.281 6.188 1 86.12 116 PHE B N 1
ATOM 1708 C CA . PHE B 1 116 ? 12.445 17.25 7.195 1 86.12 116 PHE B CA 1
ATOM 1709 C C . PHE B 1 116 ? 13.164 15.969 6.785 1 86.12 116 PHE B C 1
ATOM 1711 O O . PHE B 1 116 ? 13.484 15.125 7.629 1 86.12 116 PHE B O 1
ATOM 1718 N N . GLY B 1 117 ? 13.547 15.844 5.523 1 88.5 117 GLY B N 1
ATOM 1719 C CA . GLY B 1 117 ? 14.148 14.625 5.023 1 88.5 117 GLY B CA 1
ATOM 1720 C C . GLY B 1 117 ? 13.195 13.445 5.008 1 88.5 117 GLY B C 1
ATOM 1721 O O . GLY B 1 117 ? 11.992 13.617 4.805 1 88.5 117 GLY B O 1
ATOM 1722 N N . THR B 1 118 ? 13.742 12.227 5.156 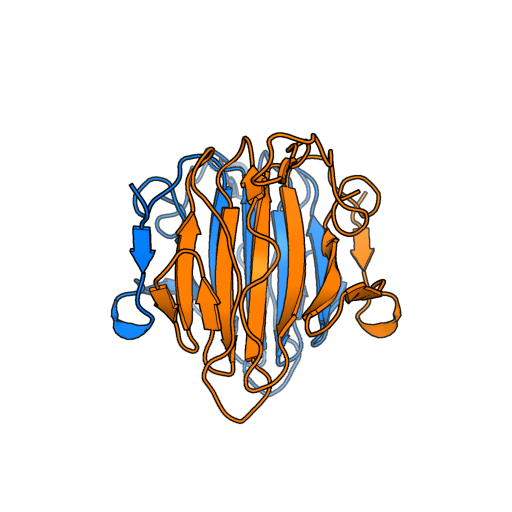1 91.31 118 THR B N 1
ATOM 1723 C CA . THR B 1 118 ? 12.938 11.016 5.184 1 91.31 118 THR B CA 1
ATOM 1724 C C . THR B 1 118 ? 12.492 10.688 6.609 1 91.31 118 THR B C 1
ATOM 1726 O O . THR B 1 118 ? 13.32 10.602 7.516 1 91.31 118 THR B O 1
ATOM 1729 N N . PRO B 1 119 ? 11.273 10.578 6.867 1 94.38 119 PRO B N 1
ATOM 1730 C CA . PRO B 1 119 ? 10.805 10.281 8.219 1 94.38 119 PRO B CA 1
ATOM 1731 C C . PRO B 1 119 ? 11.242 8.906 8.711 1 94.38 119 PRO B C 1
ATOM 1733 O O . PRO B 1 119 ? 11.523 8.016 7.898 1 94.38 119 PRO B O 1
ATOM 1736 N N . PRO B 1 120 ? 11.281 8.672 10.008 1 94.62 120 PRO B N 1
ATOM 1737 C CA . PRO B 1 120 ? 11.836 7.434 10.555 1 94.62 120 PRO B CA 1
ATOM 1738 C C . PRO B 1 120 ? 11.062 6.191 10.117 1 94.62 120 PRO B C 1
ATOM 1740 O O . PRO B 1 120 ? 11.641 5.105 10.016 1 94.62 120 PRO B O 1
ATOM 1743 N N . TRP B 1 121 ? 9.805 6.273 9.844 1 95.62 121 TRP B N 1
ATOM 1744 C CA . TRP B 1 121 ? 9.008 5.105 9.477 1 95.62 121 TRP B CA 1
ATOM 1745 C C . TRP B 1 121 ? 9.273 4.695 8.039 1 95.62 121 TRP B C 1
ATOM 1747 O O . TRP B 1 121 ? 8.836 3.631 7.598 1 95.62 121 TRP B O 1
ATOM 1757 N N . ALA B 1 122 ? 9.992 5.543 7.281 1 96.44 122 ALA B N 1
ATOM 1758 C CA . ALA B 1 122 ? 10.266 5.238 5.879 1 96.44 122 ALA B CA 1
ATOM 1759 C C . ALA B 1 122 ? 11.758 5.023 5.645 1 96.44 122 ALA B C 1
ATOM 1761 O O . ALA B 1 122 ? 12.203 4.93 4.5 1 96.44 122 ALA B O 1
ATOM 1762 N N . LYS B 1 123 ? 12.469 5.043 6.797 1 93.88 123 LYS B N 1
ATOM 1763 C CA . LYS B 1 123 ? 13.914 4.828 6.676 1 93.88 123 LYS B CA 1
ATOM 1764 C C . LYS B 1 123 ? 14.242 3.342 6.574 1 93.88 123 LYS B C 1
ATOM 1766 O O . LYS B 1 123 ? 13.531 2.504 7.137 1 93.88 123 LYS B O 1
#

Organism: NCBI:txid175570

Sequence (246 aa):
MKTILRAADAPRFEIPGVTFIGMASPSRGTEQVCTWKIVVDANHQSGAAHTLDRDEVFMVL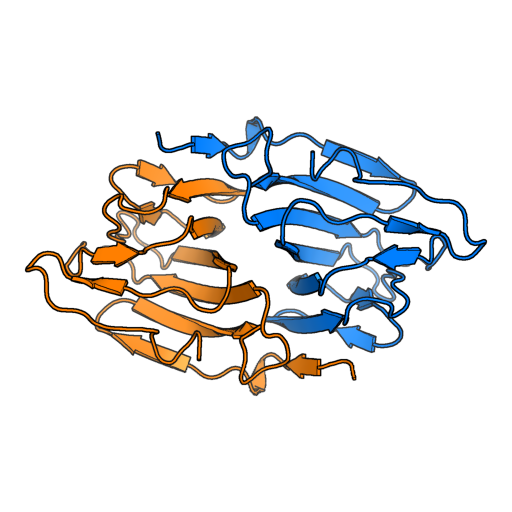SGSIGVAGEVLGPGDVLVVPAGDNIDVSNPGDVPAEAMVAIPAGFTATMADGTPFGTPPWAKMKTILRAADAPRFEIPGVTFIGMASPSRGTEQVCTWKIVVDANHQSGAAHTLDRDEVFMVLSGSIGVAGEVLGPGDVLVVPAGDNIDVSNPGDVPAEAMVAIPAGFTATMADGTPFGTPPWAK

Solvent-accessible surface area (backbone atoms only — not comparable to full-atom values): 12070 Å² total; per-residue (Å²): 122,71,31,76,45,49,46,89,70,44,49,76,46,78,55,95,54,36,37,37,38,29,48,38,4,57,74,48,56,33,75,56,42,20,27,34,35,40,40,33,35,48,58,28,67,61,82,67,45,26,28,32,75,42,51,35,36,42,37,29,65,36,45,32,38,30,46,61,89,39,79,40,40,54,53,17,32,37,33,44,45,49,66,43,66,38,34,56,29,10,85,32,92,47,61,16,33,31,40,38,43,30,50,40,89,45,40,31,30,35,74,88,64,49,73,65,44,62,52,80,58,53,65,122,71,30,75,45,49,46,90,70,45,50,75,46,77,53,96,52,36,38,37,39,27,48,36,3,56,75,47,57,32,75,56,43,21,28,33,35,40,40,33,34,47,59,28,68,61,82,67,47,26,26,31,74,42,49,38,37,42,37,29,65,35,46,33,37,29,45,60,91,41,81,40,39,54,54,18,33,38,32,44,45,50,66,44,67,38,33,56,30,11,85,31,91,47,60,17,32,30,39,36,43,30,50,42,89,45,42,30,30,35,75,87,63,49,73,65,45,62,52,80,54,53,66